Protein AF-X0VFJ7-F1 (afdb_monomer)

Radius of gyration: 20.46 Å; Cα contacts (8 Å, |Δi|>4): 493; chains: 1; bounding box: 51×46×58 Å

Organism: NCBI:txid412755

Secondary structure (DSSP, 8-state):
-B-TTT--B---HHHHHHHHHHHHHHHHHHTT---EEETBTTS-GGGGGG-SEEEEEE-SSGGG---PPPHHHHHHHHHHHTTS-EEEEE-S-SSSS-HHHHHHHHHHHHHTT-EEEE--TTSSSS-GGG-HHHHHHTHHHHHHHHHHHHHHHHH-EES---EEESSTTEEEEEETTTEEEEEE-SSS-EEEEEEEES---SEEEETTT--EEE-EEES--TTSS-EEEEEEEE-TT-EEEEE-S-TT---

Foldseek 3Di:
DADPPPRHDDDDVLVVVQVVLQVVLVVQVVVVHFAEDEPPPPPNLVSLVSHQEYEYEDECCPPNRRRDDDPVRLVVRLVSNFLGEYEYAYQADQVSCDLVNLLLQLQVCLLSLYHDHYAYNVNPDPGQVVDCVRCVRNVVVCVQRVVSSVVQSVLTWDPDQQKDKPDPQWDWTDRHPWKIKTWRQAQAKDKIKMKGADDFAQWKAFRRVRDIWGWAWDCQDPVGHTTTMTIDIAHHSGMTMITRDYPPPDD

Mean predicted aligned error: 4.86 Å

Sequence (251 aa):
TFSWEDQRPAIFRGLIAYEYIRALAKDVHAMDKLMMANATPIRLCWLAPWLDVMGTETDWHRSGKWQPMSDAELLYRRSLCGPKPYCFLMNTDFDSFSHDLVEKYMQRAVAYGMFPGFFSANAATGHYFKRPELYNRDRSLFLKYVPICRRLAQAGWRPITAAWSSQPRVYVERFGTRYLTVFNDSSAPVEVDITCAGPVPQAGRELLSGRAVTWGPVAKTPAGVAGATCHLRLAGEDLAVLDTAAAGEGH

Solvent-accessible surface area (backbone atoms only — not comparable to full-atom values): 13664 Å² total; per-residue (Å²): 94,61,40,91,89,77,65,42,84,44,82,58,65,69,60,56,50,44,57,50,46,49,53,49,33,54,57,38,47,75,68,77,44,83,42,71,42,74,59,37,50,74,86,55,47,88,45,41,86,56,40,55,31,33,18,33,76,43,54,44,39,56,94,84,37,87,50,65,83,50,67,70,60,50,51,51,50,38,64,65,44,46,46,41,52,34,37,40,24,40,30,35,62,63,92,81,48,47,67,68,56,50,47,43,48,39,36,59,27,39,44,67,38,25,44,70,41,67,38,14,48,74,75,77,56,80,41,44,92,79,35,67,76,55,50,60,71,42,40,69,52,52,70,60,49,49,61,51,26,50,53,37,39,73,45,22,49,42,95,74,46,62,50,45,56,76,39,96,57,37,49,64,40,23,19,47,94,39,36,34,26,41,29,27,76,39,84,56,68,45,80,39,42,45,37,33,60,46,95,57,38,55,43,26,32,29,68,85,82,65,45,78,38,60,37,45,81,34,82,61,38,100,87,69,40,46,18,25,32,34,80,46,77,39,49,40,45,28,65,47,38,38,39,49,48,51,88,80,82,76,132

pLDDT: mean 93.42, std 9.51, range [34.31, 98.81]

Nearest PDB structures (foldseek):
  2e87-assembly1_A  TM=5.503E-01  e=6.169E-02  Pyrococcus horikoshii OT3
  1o7d-assembly1_C  TM=4.371E-01  e=3.335E-01  Bos taurus
  2fv8-assembly1_A  TM=4.650E-01  e=3.779E-01  Homo sapiens
  1dpf-assembly1_A  TM=4.719E-01  e=6.633E-01  Homo sapiens
  3q3j-assembly1_B  TM=4.544E-01  e=1.694E+00  Homo sapiens

Structure (mmCIF, N/CA/C/O backbone):
data_AF-X0VFJ7-F1
#
_entry.id   AF-X0VFJ7-F1
#
loop_
_atom_site.group_PDB
_atom_site.id
_atom_site.type_symbol
_atom_site.label_atom_id
_atom_site.label_alt_id
_atom_site.label_comp_id
_atom_site.label_asym_id
_atom_site.label_entity_id
_atom_site.label_seq_id
_atom_site.pdbx_PDB_ins_code
_atom_site.Cartn_x
_atom_site.Cartn_y
_atom_site.Cartn_z
_atom_site.occupancy
_atom_site.B_iso_or_equiv
_atom_site.auth_seq_id
_atom_site.auth_comp_id
_atom_site.auth_asym_id
_atom_site.auth_atom_id
_atom_site.pdbx_PDB_model_num
ATOM 1 N N . THR A 1 1 ? -4.405 15.730 -32.086 1.00 74.00 1 THR A N 1
ATOM 2 C CA . THR A 1 1 ? -3.450 16.546 -31.303 1.00 74.00 1 THR A CA 1
ATOM 3 C C . THR A 1 1 ? -2.561 17.293 -32.275 1.00 74.00 1 THR A C 1
ATOM 5 O O . THR A 1 1 ? -2.440 16.829 -33.401 1.00 74.00 1 THR A O 1
ATOM 8 N N . PHE A 1 2 ? -1.974 18.422 -31.887 1.00 86.94 2 PHE A N 1
ATOM 9 C CA . PHE A 1 2 ? -1.035 19.176 -32.724 1.00 86.94 2 PHE A CA 1
ATOM 10 C C . PHE A 1 2 ? 0.357 19.172 -32.084 1.00 86.94 2 PHE A C 1
ATOM 12 O O . PHE A 1 2 ? 0.473 18.946 -30.875 1.00 86.94 2 PHE A O 1
ATOM 19 N N . SER A 1 3 ? 1.406 19.340 -32.885 1.00 87.00 3 SER A N 1
ATOM 20 C CA . SER A 1 3 ? 2.768 19.508 -32.372 1.00 87.00 3 SER A CA 1
ATOM 21 C C . SER A 1 3 ? 2.913 20.885 -31.705 1.00 87.00 3 SER A C 1
ATOM 23 O O . SER A 1 3 ? 2.298 21.854 -32.143 1.00 87.00 3 SER A O 1
ATOM 25 N N . TRP A 1 4 ? 3.721 20.982 -30.645 1.00 83.12 4 TRP A N 1
ATOM 26 C CA . TRP A 1 4 ? 3.988 22.270 -29.990 1.00 83.12 4 TRP A CA 1
ATOM 27 C C . TRP A 1 4 ? 4.859 23.199 -30.844 1.00 83.12 4 TRP A C 1
ATOM 29 O O . TRP A 1 4 ? 4.710 24.413 -30.757 1.00 83.12 4 TRP A O 1
ATOM 39 N N . GLU A 1 5 ? 5.746 22.630 -31.659 1.00 88.38 5 GLU A N 1
ATOM 40 C CA . GLU A 1 5 ? 6.781 23.362 -32.394 1.00 88.38 5 GLU A CA 1
ATOM 41 C C . GLU A 1 5 ? 6.248 23.980 -33.691 1.00 88.38 5 GLU A C 1
ATOM 43 O O . GLU A 1 5 ? 6.481 25.154 -33.956 1.00 88.38 5 GLU A O 1
ATOM 48 N N . ASP A 1 6 ? 5.486 23.212 -34.473 1.00 92.88 6 ASP A N 1
ATOM 49 C CA . ASP A 1 6 ? 5.012 23.629 -35.800 1.00 92.88 6 ASP A CA 1
ATOM 50 C C . ASP A 1 6 ? 3.482 23.657 -35.944 1.00 92.88 6 ASP A C 1
ATOM 52 O O . ASP A 1 6 ? 2.973 23.964 -37.022 1.00 92.88 6 ASP A O 1
ATOM 56 N N . GLN A 1 7 ? 2.744 23.352 -34.866 1.00 90.69 7 GLN A N 1
ATOM 57 C CA . GLN A 1 7 ? 1.276 23.368 -34.815 1.00 90.69 7 GLN A CA 1
ATOM 58 C C . GLN A 1 7 ? 0.615 22.512 -35.908 1.00 90.69 7 GLN A C 1
ATOM 60 O O . GLN A 1 7 ? -0.522 22.768 -36.309 1.00 90.69 7 GLN A O 1
ATOM 65 N N . ARG A 1 8 ? 1.299 21.466 -36.394 1.00 93.19 8 ARG A N 1
ATOM 66 C CA . ARG A 1 8 ? 0.741 20.514 -37.366 1.00 93.19 8 ARG A CA 1
ATOM 67 C C . ARG A 1 8 ? 0.034 19.345 -36.684 1.00 93.19 8 ARG A C 1
ATOM 69 O O . ARG A 1 8 ? 0.425 18.967 -35.575 1.00 93.19 8 ARG A O 1
ATOM 76 N N . PRO A 1 9 ? -0.994 18.744 -37.319 1.00 91.25 9 PRO A N 1
ATOM 77 C CA . PRO A 1 9 ? -1.633 17.544 -36.797 1.00 91.25 9 PRO A CA 1
ATOM 78 C C . PRO A 1 9 ? -0.612 16.429 -36.550 1.00 91.25 9 PRO A C 1
ATOM 80 O O . PRO A 1 9 ? 0.194 16.103 -37.416 1.00 91.25 9 PRO A O 1
ATOM 83 N N . ALA A 1 10 ? -0.675 15.822 -35.370 1.00 89.25 10 ALA A N 1
ATOM 84 C CA . ALA A 1 10 ? 0.171 14.710 -34.960 1.00 89.25 10 ALA A CA 1
ATOM 85 C C . ALA A 1 10 ? -0.661 13.630 -34.253 1.00 89.25 10 ALA A C 1
ATOM 87 O O . ALA A 1 10 ? -1.782 13.874 -33.790 1.00 89.25 10 ALA A O 1
ATOM 88 N N . ILE A 1 11 ? -0.091 12.430 -34.133 1.00 85.12 11 ILE A N 1
ATOM 89 C CA . ILE A 1 11 ? -0.651 11.351 -33.313 1.00 85.12 11 ILE A CA 1
ATOM 90 C C . ILE A 1 11 ? -0.056 11.449 -31.911 1.00 85.12 11 ILE A C 1
ATOM 92 O O . ILE A 1 11 ? 1.159 11.546 -31.729 1.00 85.12 11 ILE A O 1
ATOM 96 N N . PHE A 1 12 ? -0.917 11.406 -30.897 1.00 85.38 12 PHE A N 1
ATOM 97 C CA . PHE A 1 12 ? -0.460 11.365 -29.517 1.00 85.38 12 PHE A CA 1
ATOM 98 C C . PHE A 1 12 ? 0.201 10.012 -29.242 1.00 85.38 12 PHE A C 1
ATOM 100 O O . PHE A 1 12 ? -0.453 8.973 -29.330 1.00 85.38 12 PHE A O 1
ATOM 107 N N . ARG A 1 13 ? 1.488 10.016 -28.872 1.00 85.31 13 ARG A N 1
ATOM 108 C CA . ARG A 1 13 ? 2.272 8.787 -28.636 1.00 85.31 13 ARG A CA 1
ATOM 109 C C . ARG A 1 13 ? 1.625 7.838 -27.618 1.00 85.31 13 ARG A C 1
ATOM 111 O O . ARG A 1 13 ? 1.796 6.631 -27.733 1.00 85.31 13 ARG A O 1
ATOM 118 N N . GLY A 1 14 ? 0.843 8.359 -26.669 1.00 84.81 14 GLY A N 1
ATOM 119 C CA . GLY A 1 14 ? 0.107 7.535 -25.706 1.00 84.81 14 GLY A CA 1
ATOM 120 C C . GLY A 1 14 ? -0.954 6.620 -26.334 1.00 84.81 14 GLY A C 1
ATOM 121 O O . GLY A 1 14 ? -1.191 5.539 -25.801 1.00 84.81 14 GLY A O 1
ATOM 122 N N . LEU A 1 15 ? -1.550 7.005 -27.471 1.00 86.62 15 LEU A N 1
ATOM 123 C CA . LEU A 1 15 ? -2.491 6.150 -28.212 1.00 86.62 15 LEU A CA 1
ATOM 124 C C . LEU A 1 15 ? -1.764 5.015 -28.938 1.00 86.62 15 LEU A C 1
ATOM 126 O O . LEU A 1 15 ? -2.246 3.889 -28.963 1.00 86.62 15 LEU A O 1
ATOM 130 N N . ILE A 1 16 ? -0.568 5.292 -29.463 1.00 90.44 16 ILE A N 1
ATOM 131 C CA . ILE A 1 16 ? 0.287 4.268 -30.079 1.00 90.44 16 ILE A CA 1
ATOM 132 C C . ILE A 1 16 ? 0.706 3.240 -29.021 1.00 90.44 16 ILE A C 1
ATOM 134 O O . ILE A 1 16 ? 0.600 2.037 -29.247 1.00 90.44 16 ILE A O 1
ATOM 138 N N . ALA A 1 17 ? 1.119 3.711 -27.838 1.00 91.81 17 ALA A N 1
ATOM 139 C CA . ALA A 1 17 ? 1.469 2.838 -26.722 1.00 91.81 17 ALA A CA 1
ATOM 140 C C . ALA A 1 17 ? 0.293 1.945 -26.292 1.00 91.81 17 ALA A C 1
ATOM 142 O O . ALA A 1 17 ? 0.506 0.775 -26.000 1.00 91.81 17 ALA A O 1
ATOM 143 N N . TYR A 1 18 ? -0.940 2.459 -26.290 1.00 93.12 18 TYR A N 1
ATOM 144 C CA . TYR A 1 18 ? -2.124 1.667 -25.951 1.00 93.12 18 TYR A CA 1
ATOM 145 C C . TYR A 1 18 ? -2.338 0.486 -26.901 1.00 93.12 18 TYR A C 1
ATOM 147 O O . TYR A 1 18 ? -2.478 -0.645 -26.440 1.00 93.12 18 TYR A O 1
ATOM 155 N N . GLU A 1 19 ? -2.320 0.728 -28.214 1.00 94.44 19 GLU A N 1
ATOM 156 C CA . GLU A 1 19 ? -2.498 -0.332 -29.215 1.00 94.44 19 GLU A CA 1
ATOM 157 C C . GLU A 1 19 ? -1.374 -1.373 -29.136 1.00 94.44 19 GLU A C 1
ATOM 159 O O . GLU A 1 19 ? -1.633 -2.576 -29.187 1.00 94.44 19 GLU A O 1
ATOM 164 N N . TYR A 1 20 ? -0.136 -0.918 -28.919 1.00 94.44 20 TYR A N 1
ATOM 165 C CA . TYR A 1 20 ? 1.017 -1.801 -28.761 1.00 94.44 20 TYR A CA 1
ATOM 166 C C . TYR A 1 20 ? 0.914 -2.675 -27.505 1.00 94.44 20 TYR A C 1
ATOM 168 O O . TYR A 1 20 ? 1.093 -3.887 -27.577 1.00 94.44 20 TYR A O 1
ATOM 176 N N . ILE A 1 21 ? 0.561 -2.084 -26.360 1.00 95.69 21 ILE A N 1
ATOM 177 C CA . ILE A 1 21 ? 0.387 -2.814 -25.099 1.00 95.69 21 ILE A CA 1
ATOM 178 C C . ILE A 1 21 ? -0.785 -3.793 -25.190 1.00 95.69 21 ILE A C 1
ATOM 180 O O . ILE A 1 21 ? -0.662 -4.911 -24.702 1.00 95.69 21 ILE A O 1
ATOM 184 N N . ARG A 1 22 ? -1.888 -3.430 -25.858 1.00 96.25 22 ARG A N 1
ATOM 185 C CA . ARG A 1 22 ? -3.015 -4.349 -26.078 1.00 96.25 22 ARG A CA 1
ATOM 186 C C . ARG A 1 22 ? -2.603 -5.571 -26.905 1.00 96.25 22 ARG A C 1
ATOM 188 O O . ARG A 1 22 ? -2.992 -6.687 -26.569 1.00 96.25 22 ARG A O 1
ATOM 195 N N . ALA A 1 23 ? -1.838 -5.371 -27.979 1.00 97.56 23 ALA A N 1
ATOM 196 C CA . ALA A 1 23 ? -1.335 -6.469 -28.804 1.00 97.56 23 ALA A CA 1
ATOM 197 C C . ALA A 1 23 ? -0.347 -7.354 -28.025 1.00 97.56 23 ALA A C 1
ATOM 199 O O . ALA A 1 23 ? -0.515 -8.570 -27.994 1.00 97.56 23 ALA A O 1
ATOM 200 N N . LEU A 1 24 ? 0.609 -6.745 -27.315 1.00 97.25 24 LEU A N 1
ATOM 201 C CA . LEU A 1 24 ? 1.556 -7.477 -26.473 1.00 97.25 24 LEU A CA 1
ATOM 202 C C . LEU A 1 24 ? 0.863 -8.275 -25.369 1.00 97.25 24 LEU A C 1
ATOM 204 O O . LEU A 1 24 ? 1.251 -9.411 -25.127 1.00 97.25 24 LEU A O 1
ATOM 208 N N . ALA A 1 25 ? -0.162 -7.7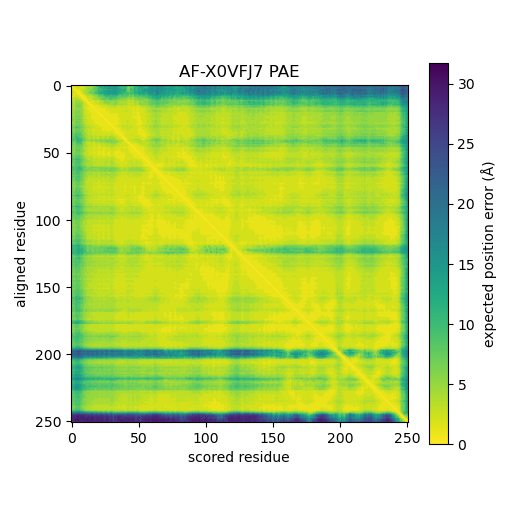15 -24.722 1.00 97.62 25 ALA A N 1
ATOM 209 C CA . ALA A 1 25 ? -0.931 -8.427 -23.708 1.00 97.62 25 ALA A CA 1
ATOM 210 C C . ALA A 1 25 ? -1.543 -9.706 -24.288 1.00 97.62 25 ALA A C 1
ATOM 212 O O . ALA A 1 25 ? -1.380 -10.774 -23.708 1.00 97.62 25 ALA A O 1
ATOM 213 N N . LYS A 1 26 ? -2.149 -9.626 -25.484 1.00 97.88 26 LYS A N 1
ATOM 214 C CA . LYS A 1 26 ? -2.693 -10.798 -26.184 1.00 97.88 26 LYS A CA 1
ATOM 215 C C . LYS A 1 26 ? -1.625 -11.870 -26.417 1.00 97.88 26 LYS A C 1
ATOM 217 O O . LYS A 1 26 ? -1.881 -13.039 -26.140 1.00 97.88 26 LYS A O 1
ATOM 222 N N . ASP A 1 27 ? -0.450 -11.484 -26.905 1.00 98.19 27 ASP A N 1
ATOM 223 C CA . ASP A 1 27 ? 0.631 -12.431 -27.194 1.00 98.19 27 ASP A CA 1
ATOM 224 C C . ASP A 1 27 ? 1.207 -13.043 -25.906 1.00 98.19 27 ASP A C 1
ATOM 226 O O . ASP A 1 27 ? 1.450 -14.246 -25.837 1.00 98.19 27 ASP A O 1
ATOM 230 N N . VAL A 1 28 ? 1.382 -12.236 -24.854 1.00 98.19 28 VAL A N 1
ATOM 231 C CA . VAL A 1 28 ? 1.877 -12.679 -23.541 1.00 98.19 28 VAL A CA 1
ATOM 232 C C . VAL A 1 28 ? 0.894 -13.629 -22.862 1.00 98.19 28 VAL A C 1
ATOM 234 O O . VAL A 1 28 ? 1.310 -14.679 -22.370 1.00 98.19 28 VAL A O 1
ATOM 237 N N . HIS A 1 29 ? -0.403 -13.326 -22.898 1.00 98.19 29 HIS A N 1
ATOM 238 C CA . HIS A 1 29 ? -1.443 -14.216 -22.380 1.00 98.19 29 HIS A CA 1
ATOM 239 C C . HIS A 1 29 ? -1.562 -15.503 -23.203 1.00 98.19 29 HIS A C 1
ATOM 241 O O . HIS A 1 29 ? -1.768 -16.565 -22.626 1.00 98.19 29 HIS A O 1
ATOM 247 N N . ALA A 1 30 ? -1.356 -15.457 -24.526 1.00 98.44 30 ALA A N 1
ATOM 248 C CA . ALA A 1 30 ? -1.294 -16.661 -25.363 1.00 98.44 30 ALA A CA 1
ATOM 249 C C . ALA A 1 30 ? -0.101 -17.577 -25.020 1.00 98.44 30 ALA A C 1
ATOM 251 O O . ALA A 1 30 ? -0.132 -18.767 -25.329 1.00 98.44 30 ALA A O 1
ATOM 252 N N . MET A 1 31 ? 0.930 -17.041 -24.357 1.00 98.06 31 MET A N 1
ATOM 253 C CA . MET A 1 31 ? 2.046 -17.803 -23.786 1.00 98.06 31 MET A CA 1
ATOM 254 C C . MET A 1 31 ? 1.786 -18.292 -22.348 1.00 98.06 31 MET A C 1
ATOM 256 O O . MET A 1 31 ? 2.721 -18.802 -21.730 1.00 98.06 31 MET A O 1
ATOM 260 N N . ASP A 1 32 ? 0.575 -18.111 -21.808 1.00 97.94 32 ASP A N 1
ATOM 261 C CA . ASP A 1 32 ? 0.211 -18.397 -20.408 1.00 97.94 32 ASP A CA 1
ATOM 262 C C . ASP A 1 32 ? 1.100 -17.648 -19.392 1.00 97.94 32 ASP A C 1
ATOM 264 O O . ASP A 1 32 ? 1.539 -18.172 -18.367 1.00 97.94 32 ASP A O 1
ATOM 268 N N . LYS A 1 33 ? 1.439 -16.393 -19.714 1.00 97.88 33 LYS A N 1
ATOM 269 C CA . LYS A 1 33 ? 2.274 -15.517 -18.881 1.00 97.88 33 LYS A CA 1
ATOM 270 C C . LYS A 1 33 ? 1.517 -14.264 -18.470 1.00 97.88 33 LYS A C 1
ATOM 272 O O . LYS A 1 33 ? 0.577 -13.849 -19.132 1.00 97.88 33 LYS A O 1
ATOM 277 N N . LEU A 1 34 ? 1.980 -13.637 -17.391 1.00 97.12 34 LEU A N 1
ATOM 278 C CA . LEU A 1 34 ? 1.474 -12.350 -16.916 1.00 97.12 34 LEU A CA 1
ATOM 279 C C . LEU A 1 34 ? 2.295 -11.194 -17.491 1.00 97.12 34 LEU A C 1
ATOM 281 O O . LEU A 1 34 ? 3.523 -11.277 -17.592 1.00 97.12 34 LEU A O 1
ATOM 285 N N . MET A 1 35 ? 1.623 -10.093 -17.811 1.00 96.56 35 MET A N 1
ATOM 286 C CA . MET A 1 35 ? 2.243 -8.872 -18.307 1.00 96.56 35 MET A CA 1
ATOM 287 C C . MET A 1 35 ? 2.439 -7.855 -17.178 1.00 96.56 35 MET A C 1
ATOM 289 O O . MET A 1 35 ? 1.491 -7.468 -16.489 1.00 96.56 35 MET A O 1
ATOM 293 N N . MET A 1 36 ? 3.678 -7.381 -17.026 1.00 95.50 36 MET A N 1
ATOM 294 C CA . MET A 1 36 ? 4.045 -6.331 -16.077 1.00 95.50 36 MET A CA 1
ATOM 295 C C . MET A 1 36 ? 4.515 -5.070 -16.805 1.00 95.50 36 MET A C 1
ATOM 297 O O . MET A 1 36 ? 5.263 -5.165 -17.777 1.00 95.50 36 MET A O 1
ATOM 301 N N . ALA A 1 37 ? 4.158 -3.890 -16.289 1.00 94.75 37 ALA A N 1
ATOM 302 C CA . ALA A 1 37 ? 4.782 -2.633 -16.704 1.00 94.75 37 ALA A CA 1
ATOM 303 C C . ALA A 1 37 ? 5.292 -1.809 -15.515 1.00 94.75 37 ALA A C 1
ATOM 305 O O . ALA A 1 37 ? 4.575 -1.574 -14.540 1.00 94.75 37 ALA A O 1
ATOM 306 N N . ASN A 1 38 ? 6.526 -1.321 -15.645 1.00 93.69 38 ASN A N 1
ATOM 307 C CA . ASN A 1 38 ? 7.114 -0.321 -14.758 1.00 93.69 38 ASN A CA 1
ATOM 308 C C . ASN A 1 38 ? 6.607 1.091 -15.126 1.00 93.69 38 ASN A C 1
ATOM 310 O O . ASN A 1 38 ? 6.219 1.344 -16.268 1.00 93.69 38 ASN A O 1
ATOM 314 N N . ALA A 1 39 ? 6.609 2.011 -14.160 1.00 92.19 39 ALA A N 1
ATOM 315 C CA . ALA A 1 39 ? 6.129 3.395 -14.269 1.00 92.19 39 ALA A CA 1
ATOM 316 C C . ALA A 1 39 ? 4.646 3.565 -14.688 1.00 92.19 39 ALA A C 1
ATOM 318 O O . ALA A 1 39 ? 4.208 4.661 -15.054 1.00 92.19 39 ALA A O 1
ATOM 319 N N . THR A 1 40 ? 3.840 2.507 -14.595 1.00 93.19 40 THR A N 1
ATOM 320 C CA . THR A 1 40 ? 2.394 2.523 -14.876 1.00 93.19 40 THR A CA 1
ATOM 321 C C . THR A 1 40 ? 1.654 2.300 -13.556 1.00 93.19 40 THR A C 1
ATOM 323 O O . THR A 1 40 ? 2.061 1.404 -12.823 1.00 93.19 40 THR A O 1
ATOM 326 N N . PRO A 1 41 ? 0.623 3.094 -13.195 1.00 92.25 41 PRO A N 1
ATOM 327 C CA . PRO A 1 41 ? -0.217 3.926 -14.060 1.00 92.25 41 PRO A CA 1
ATOM 328 C C . PRO A 1 41 ? 0.052 5.446 -13.998 1.00 92.25 41 PRO A C 1
ATOM 330 O O . PRO A 1 41 ? -0.884 6.238 -14.088 1.00 92.25 41 PRO A O 1
ATOM 333 N N . ILE A 1 42 ? 1.313 5.880 -13.857 1.00 87.56 42 ILE A N 1
ATOM 334 C CA . ILE A 1 42 ? 1.668 7.290 -13.589 1.00 87.56 42 ILE A CA 1
ATOM 335 C C . ILE A 1 42 ? 1.104 8.250 -14.653 1.00 87.56 42 ILE A C 1
ATOM 337 O O . ILE A 1 42 ? 0.226 9.049 -14.348 1.00 87.56 42 ILE A O 1
ATOM 341 N N . ARG A 1 43 ? 1.609 8.189 -15.896 1.00 86.81 43 ARG A N 1
ATOM 342 C CA . ARG A 1 43 ? 1.223 9.124 -16.981 1.00 86.81 43 ARG A CA 1
ATOM 343 C C . ARG A 1 43 ? 0.243 8.539 -17.994 1.00 86.81 43 ARG A C 1
ATOM 345 O O . ARG A 1 43 ? -0.441 9.288 -18.679 1.00 86.81 43 ARG A O 1
ATOM 352 N N . LEU A 1 44 ? 0.217 7.216 -18.120 1.00 90.38 44 LEU A N 1
ATOM 353 C CA . LEU A 1 44 ? -0.592 6.487 -19.095 1.00 90.38 44 LEU A CA 1
ATOM 354 C C . LEU A 1 44 ? -1.510 5.516 -18.344 1.00 90.38 44 LEU A C 1
ATOM 356 O O . LEU A 1 44 ? -1.395 4.299 -18.468 1.00 90.38 44 LEU A O 1
ATOM 360 N N . CYS A 1 45 ? -2.390 6.055 -17.498 1.00 91.50 45 CYS A N 1
ATOM 361 C CA . CYS A 1 45 ? -3.257 5.249 -16.633 1.00 91.50 45 CYS A CA 1
ATOM 362 C C . CYS A 1 45 ? -4.184 4.305 -17.405 1.00 91.50 45 CYS A C 1
ATOM 364 O O . CYS A 1 45 ? -4.477 3.208 -16.937 1.00 91.50 45 CYS A O 1
ATOM 366 N N . TRP A 1 46 ? -4.571 4.680 -18.624 1.00 90.38 46 TRP A N 1
ATOM 367 C CA . TRP A 1 46 ? -5.397 3.872 -19.523 1.00 90.38 46 TRP A CA 1
ATOM 368 C C . TRP A 1 46 ? -4.705 2.604 -20.052 1.00 90.38 46 TRP A C 1
ATOM 370 O O . TRP A 1 46 ? -5.334 1.836 -20.775 1.00 90.38 46 TRP A O 1
ATOM 380 N N . LEU A 1 47 ? -3.440 2.351 -19.696 1.00 94.75 47 LEU A N 1
ATOM 381 C CA . LEU A 1 47 ? -2.781 1.064 -19.941 1.00 94.75 47 LEU A CA 1
ATOM 382 C C . LEU A 1 47 ? -3.131 0.007 -18.881 1.00 94.75 47 LEU A C 1
ATOM 384 O O . LEU A 1 47 ? -3.044 -1.182 -19.170 1.00 94.75 47 LEU A O 1
ATOM 388 N N . ALA A 1 48 ? -3.562 0.417 -17.681 1.00 95.56 48 ALA A N 1
ATOM 389 C CA . ALA A 1 48 ? -3.853 -0.482 -16.558 1.00 95.56 48 ALA A CA 1
ATOM 390 C C . ALA A 1 48 ? -4.833 -1.637 -16.874 1.00 95.56 48 ALA A C 1
ATOM 392 O O . ALA A 1 48 ? -4.636 -2.737 -16.345 1.00 95.56 48 ALA A O 1
ATOM 393 N N . PRO A 1 49 ? -5.860 -1.473 -17.738 1.00 94.75 49 PRO A N 1
ATOM 394 C CA . PRO A 1 49 ? -6.733 -2.583 -18.117 1.00 94.75 49 PRO A CA 1
ATOM 395 C C . PRO A 1 49 ? -5.992 -3.762 -18.761 1.00 94.75 49 PRO A C 1
ATOM 397 O O . PRO A 1 49 ? -6.369 -4.902 -18.507 1.00 94.75 49 PRO A O 1
ATOM 400 N N . TRP A 1 50 ? -4.915 -3.498 -19.508 1.00 96.12 50 TRP A N 1
ATOM 401 C CA . TRP A 1 50 ? -4.162 -4.494 -20.284 1.00 96.12 50 TRP A CA 1
ATOM 402 C C . TRP A 1 50 ? -2.991 -5.142 -19.541 1.00 96.12 50 TRP A C 1
ATOM 404 O O . TRP A 1 50 ? -2.322 -6.007 -20.093 1.00 96.12 50 TRP A O 1
ATOM 414 N N . LEU A 1 51 ? -2.711 -4.703 -18.316 1.00 97.19 51 LEU A N 1
ATOM 415 C CA . LEU A 1 51 ? -1.584 -5.180 -17.518 1.00 97.19 51 LEU A CA 1
ATOM 416 C C . LEU A 1 51 ? -2.085 -6.037 -16.365 1.00 97.19 51 LEU A C 1
ATOM 418 O O . LEU A 1 51 ? -3.114 -5.713 -15.775 1.00 97.19 51 LEU A O 1
ATOM 422 N N . ASP A 1 52 ? -1.343 -7.071 -15.991 1.00 97.44 52 ASP A N 1
ATOM 423 C CA . ASP A 1 52 ? -1.677 -7.926 -14.846 1.00 97.44 52 ASP A CA 1
ATOM 424 C C . ASP A 1 52 ? -0.981 -7.452 -13.571 1.00 97.44 52 ASP A C 1
ATOM 426 O O . ASP A 1 52 ? -1.532 -7.556 -12.476 1.00 97.44 52 ASP A O 1
ATOM 430 N N . VAL A 1 53 ? 0.222 -6.891 -13.724 1.00 97.00 53 VAL A N 1
ATOM 431 C CA . VAL A 1 53 ? 1.030 -6.337 -12.637 1.00 97.00 53 VAL A CA 1
ATOM 432 C C . VAL A 1 53 ? 1.527 -4.951 -13.029 1.00 97.00 53 VAL A C 1
ATOM 434 O O . VAL A 1 53 ? 2.028 -4.720 -14.129 1.00 97.00 53 VAL A O 1
ATOM 437 N N . MET A 1 54 ? 1.405 -4.005 -12.112 1.00 97.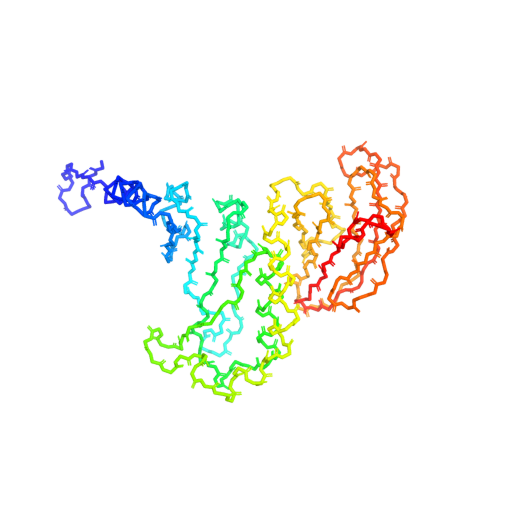25 54 MET A N 1
ATOM 438 C CA . MET A 1 54 ? 1.909 -2.644 -12.286 1.00 97.25 54 MET A CA 1
ATOM 439 C C . MET A 1 54 ? 2.966 -2.350 -11.233 1.00 97.25 54 MET A C 1
ATOM 441 O O . MET A 1 54 ? 3.136 -3.096 -10.269 1.00 97.25 54 MET A O 1
ATOM 445 N N . GLY A 1 55 ? 3.710 -1.270 -11.413 1.00 96.50 55 GLY A N 1
ATOM 446 C CA . GLY A 1 55 ? 4.735 -0.914 -10.454 1.00 96.50 55 GLY A CA 1
ATOM 447 C C . GLY A 1 55 ? 5.510 0.321 -10.843 1.00 96.50 55 GLY A C 1
ATOM 448 O O . GLY A 1 55 ? 5.356 0.862 -11.939 1.00 96.50 55 GLY A O 1
ATOM 449 N N . THR A 1 56 ? 6.351 0.769 -9.923 1.00 95.88 56 THR A N 1
ATOM 450 C CA . THR A 1 56 ? 7.287 1.855 -10.190 1.00 95.88 56 THR A CA 1
ATOM 451 C C . THR A 1 56 ? 8.539 1.714 -9.354 1.00 95.88 56 THR A C 1
ATOM 453 O O . THR A 1 56 ? 8.492 1.346 -8.178 1.00 95.88 56 THR A O 1
ATOM 456 N N . GLU A 1 57 ? 9.644 2.126 -9.948 1.00 95.38 57 GLU A N 1
ATOM 457 C CA . GLU A 1 57 ? 10.803 2.585 -9.204 1.00 95.38 57 GLU A CA 1
ATOM 458 C C . GLU A 1 57 ? 10.477 3.871 -8.446 1.00 95.38 57 GLU A C 1
ATOM 460 O O . GLU A 1 57 ? 9.764 4.744 -8.956 1.00 95.38 57 GLU A O 1
ATOM 465 N N . THR A 1 58 ? 10.950 3.964 -7.206 1.00 95.12 58 THR A N 1
ATOM 466 C CA . THR A 1 58 ? 10.707 5.106 -6.326 1.00 95.12 58 THR A CA 1
ATOM 467 C C . THR A 1 58 ? 11.895 5.361 -5.411 1.00 95.12 58 THR A C 1
ATOM 469 O O . THR A 1 58 ? 12.655 4.453 -5.098 1.00 95.12 58 THR A O 1
ATOM 472 N N . ASP A 1 59 ? 12.027 6.596 -4.948 1.00 96.62 59 ASP A N 1
ATOM 473 C CA . ASP A 1 59 ? 13.024 7.006 -3.965 1.00 96.62 59 ASP A CA 1
ATOM 474 C C . ASP A 1 59 ? 12.326 7.873 -2.912 1.00 96.62 59 ASP A C 1
ATOM 476 O O . ASP A 1 59 ? 12.056 9.052 -3.144 1.00 96.62 59 ASP A O 1
ATOM 480 N N . TRP A 1 60 ? 11.958 7.251 -1.788 1.00 97.19 60 TRP A N 1
ATOM 481 C CA . TRP A 1 60 ? 11.288 7.915 -0.660 1.00 97.19 60 TRP A CA 1
ATOM 482 C C . TRP A 1 60 ? 12.273 8.452 0.381 1.00 97.19 60 TRP A C 1
ATOM 484 O O . TRP A 1 60 ? 11.848 8.971 1.409 1.00 97.19 60 TRP A O 1
ATOM 494 N N . HIS A 1 61 ? 13.581 8.328 0.151 1.00 97.06 61 HIS A N 1
ATOM 495 C CA . HIS A 1 61 ? 14.611 8.846 1.050 1.00 97.06 61 HIS A CA 1
ATOM 496 C C . HIS A 1 61 ? 15.639 9.686 0.285 1.00 97.06 61 HIS A C 1
ATOM 498 O O . HIS A 1 61 ? 16.849 9.673 0.530 1.00 97.06 61 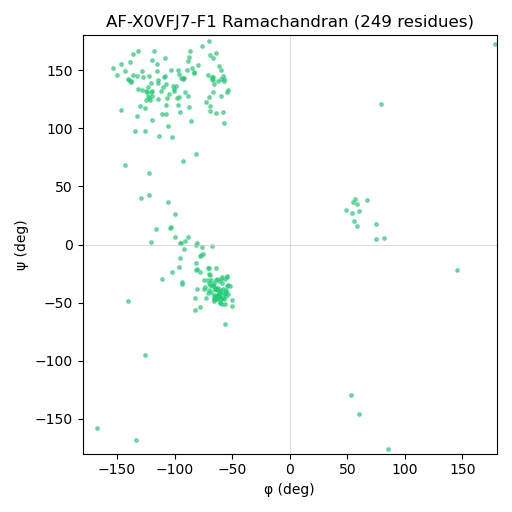HIS A O 1
ATOM 504 N N . ARG A 1 62 ? 15.117 10.477 -0.655 1.00 93.81 62 ARG A N 1
ATOM 505 C CA . ARG A 1 62 ? 15.915 11.308 -1.543 1.00 93.81 62 ARG A CA 1
ATOM 506 C C . ARG A 1 62 ? 16.750 12.303 -0.753 1.00 93.81 62 ARG A C 1
ATOM 508 O O . ARG A 1 62 ? 16.227 13.074 0.056 1.00 93.81 62 ARG A O 1
ATOM 515 N N . SER A 1 63 ? 18.050 12.315 -1.037 1.00 92.06 63 SER A N 1
ATOM 516 C CA . SER A 1 63 ? 19.013 13.225 -0.405 1.00 92.06 63 SER A CA 1
ATOM 517 C C . SER A 1 63 ? 19.003 13.143 1.131 1.00 92.06 63 SER A C 1
ATOM 519 O O . SER A 1 63 ? 19.139 14.166 1.803 1.00 92.06 63 SER A O 1
ATOM 521 N N . GLY A 1 64 ? 18.806 11.941 1.685 1.00 93.56 64 GLY A N 1
ATOM 522 C CA . GLY A 1 64 ? 18.840 11.708 3.132 1.00 93.56 64 GLY A CA 1
ATOM 523 C C . GLY A 1 64 ? 17.602 12.204 3.884 1.00 93.56 64 GLY A C 1
ATOM 524 O O . GLY A 1 64 ? 17.667 12.437 5.089 1.00 93.56 64 GLY A O 1
ATOM 525 N N . LYS A 1 65 ? 16.491 12.453 3.180 1.00 96.38 65 LYS A N 1
ATOM 526 C CA . LYS A 1 65 ? 15.255 12.981 3.767 1.00 96.38 65 LYS A CA 1
ATOM 527 C C . LYS A 1 65 ? 14.086 12.066 3.454 1.00 96.38 65 LYS A C 1
ATOM 529 O O . LYS A 1 65 ? 13.784 11.835 2.286 1.00 96.38 65 LYS A O 1
ATOM 534 N N . TRP A 1 66 ? 13.393 11.617 4.498 1.00 96.94 66 TRP A N 1
ATOM 535 C CA . TRP A 1 66 ? 12.167 10.832 4.379 1.00 96.94 66 TRP A CA 1
ATOM 536 C C . TRP A 1 66 ? 11.056 11.652 3.713 1.00 96.94 66 TRP A C 1
ATOM 538 O O . TRP A 1 66 ? 10.592 12.654 4.254 1.00 96.94 66 TRP A O 1
ATOM 548 N N . GLN A 1 67 ? 10.679 11.237 2.508 1.00 96.25 67 GLN A N 1
ATOM 549 C CA . GLN A 1 67 ? 9.714 11.876 1.618 1.00 96.25 67 GLN A CA 1
ATOM 550 C C . GLN A 1 67 ? 8.902 10.786 0.897 1.00 96.25 67 GLN A C 1
ATOM 552 O O . GLN A 1 67 ? 9.084 10.563 -0.305 1.00 96.25 67 GLN A O 1
ATOM 557 N N . PRO A 1 68 ? 8.053 10.042 1.623 1.00 96.94 68 PRO A N 1
ATOM 558 C CA . PRO A 1 68 ? 7.214 9.026 1.013 1.00 96.94 68 PRO A CA 1
ATOM 559 C C . PRO A 1 68 ? 6.161 9.646 0.092 1.00 96.94 68 PRO A C 1
ATOM 561 O O . PRO A 1 68 ? 5.813 10.819 0.223 1.00 96.94 68 PRO A O 1
ATOM 564 N N . MET A 1 69 ? 5.610 8.833 -0.814 1.00 96.94 69 MET A N 1
ATOM 565 C CA . MET A 1 69 ? 4.412 9.228 -1.561 1.00 96.94 69 MET A CA 1
ATOM 566 C C . MET A 1 69 ? 3.263 9.562 -0.602 1.00 96.94 69 MET A C 1
ATOM 568 O O . MET A 1 69 ? 3.072 8.902 0.429 1.00 96.94 69 MET A O 1
ATOM 572 N N . SER A 1 70 ? 2.493 10.579 -0.980 1.00 97.06 70 SER A N 1
ATOM 573 C CA . SER A 1 70 ? 1.288 11.001 -0.265 1.00 97.06 70 SER A CA 1
ATOM 574 C C . SER A 1 70 ? 0.152 9.975 -0.375 1.00 97.06 70 SER A C 1
ATOM 576 O O . SER A 1 70 ? 0.153 9.125 -1.269 1.00 97.06 70 SER A O 1
ATOM 578 N N . ASP A 1 71 ? -0.851 10.086 0.500 1.00 97.50 71 ASP A N 1
ATOM 579 C CA . ASP A 1 71 ? -2.107 9.324 0.406 1.00 97.50 71 ASP A CA 1
ATOM 580 C C . ASP A 1 71 ? -2.731 9.417 -0.991 1.00 97.50 71 ASP A C 1
ATOM 582 O O . ASP A 1 71 ? -2.914 8.403 -1.658 1.00 97.50 71 ASP A O 1
ATOM 586 N N . ALA A 1 72 ? -2.927 10.634 -1.505 1.00 97.00 72 ALA A N 1
ATOM 587 C CA . ALA A 1 72 ? -3.516 10.854 -2.825 1.00 97.00 72 ALA A CA 1
ATOM 588 C C . ALA A 1 72 ? -2.757 10.123 -3.950 1.00 97.00 72 ALA A C 1
ATOM 590 O O . ALA A 1 72 ? -3.364 9.563 -4.863 1.00 97.00 72 ALA A O 1
ATOM 591 N N . GLU A 1 73 ? -1.424 10.088 -3.885 1.00 96.94 73 GLU A N 1
ATOM 592 C CA . GLU A 1 73 ? -0.586 9.378 -4.853 1.00 96.94 73 GLU A CA 1
ATOM 593 C C . GLU A 1 73 ? -0.701 7.852 -4.753 1.00 96.94 73 GLU A C 1
ATOM 595 O O . GLU A 1 73 ? -0.677 7.163 -5.784 1.00 96.94 73 GLU A O 1
ATOM 600 N N . LEU A 1 74 ? -0.784 7.317 -3.534 1.00 97.69 74 LEU A N 1
ATOM 601 C CA . LEU A 1 74 ? -0.933 5.885 -3.279 1.00 97.69 74 LEU A CA 1
ATOM 602 C C . LEU A 1 74 ? -2.349 5.421 -3.635 1.00 97.69 74 LEU A C 1
ATOM 604 O O . LEU A 1 74 ? -2.505 4.457 -4.388 1.00 97.69 74 LEU A O 1
ATOM 608 N N . LEU A 1 75 ? -3.374 6.156 -3.211 1.00 96.62 75 LEU A N 1
ATOM 609 C CA . LEU A 1 75 ? -4.772 5.874 -3.514 1.00 96.62 75 LEU A CA 1
ATOM 610 C C . LEU A 1 75 ? -5.070 5.978 -5.015 1.00 96.62 75 LEU A C 1
ATOM 612 O O . LEU A 1 75 ? -5.779 5.126 -5.553 1.00 96.62 75 LEU A O 1
ATOM 616 N N . TYR A 1 76 ? -4.481 6.947 -5.726 1.00 96.31 76 TYR A N 1
ATOM 617 C CA . TYR A 1 76 ? -4.578 7.042 -7.190 1.00 96.31 76 TYR A CA 1
ATOM 618 C C . TYR A 1 76 ? -4.091 5.756 -7.869 1.00 96.31 76 TYR A C 1
ATOM 620 O O . TYR A 1 76 ? -4.801 5.155 -8.680 1.00 96.31 76 TYR A O 1
ATOM 628 N N . ARG A 1 77 ? -2.892 5.287 -7.503 1.00 96.88 77 ARG A N 1
ATOM 629 C CA . ARG A 1 77 ? -2.323 4.044 -8.043 1.00 96.88 77 ARG A CA 1
ATOM 630 C C . ARG A 1 77 ? -3.179 2.844 -7.664 1.00 96.88 77 ARG A C 1
ATOM 632 O O . ARG A 1 77 ? -3.473 2.022 -8.531 1.00 96.88 77 ARG A O 1
ATOM 639 N N . ARG A 1 78 ? -3.611 2.762 -6.403 1.00 96.75 78 ARG A N 1
ATOM 640 C CA . ARG A 1 78 ? -4.441 1.663 -5.906 1.00 96.75 78 ARG A CA 1
ATOM 641 C C . ARG A 1 78 ? -5.756 1.558 -6.668 1.00 96.75 78 ARG A C 1
ATOM 643 O O . ARG A 1 78 ? -6.093 0.468 -7.128 1.00 96.75 78 ARG A O 1
ATOM 650 N N . SER A 1 79 ? -6.434 2.689 -6.852 1.00 96.12 79 SER A N 1
ATOM 651 C CA . SER A 1 79 ? -7.719 2.796 -7.547 1.00 96.12 79 SER A CA 1
ATOM 652 C C . SER A 1 79 ? -7.612 2.375 -9.009 1.00 96.12 79 SER A C 1
ATOM 654 O O . SER A 1 79 ? -8.442 1.613 -9.496 1.00 96.12 79 SER A O 1
ATOM 656 N N . LEU A 1 80 ? -6.555 2.808 -9.701 1.00 96.50 80 LEU A N 1
ATOM 657 C CA . LEU A 1 80 ? -6.318 2.445 -11.100 1.00 96.50 80 LEU A CA 1
ATOM 658 C C . LEU A 1 80 ? -5.936 0.978 -11.290 1.00 96.50 80 LEU A C 1
ATOM 660 O O . LEU A 1 80 ? -6.291 0.370 -12.298 1.00 96.50 80 LEU A O 1
ATOM 664 N N . CYS A 1 81 ? -5.224 0.402 -10.325 1.00 96.38 81 CYS A N 1
ATOM 665 C CA . CYS A 1 81 ? -4.857 -1.008 -10.366 1.00 96.38 81 CYS A CA 1
ATOM 666 C C . CYS A 1 81 ? -6.006 -1.923 -9.914 1.00 96.38 81 CYS A C 1
ATOM 668 O O . CYS A 1 81 ? -6.002 -3.115 -10.223 1.00 96.38 81 CYS A O 1
ATOM 670 N N . GLY A 1 82 ? -6.980 -1.400 -9.163 1.00 96.12 82 GLY A N 1
ATOM 671 C CA . GLY A 1 82 ? -8.037 -2.196 -8.544 1.00 96.12 82 GLY A CA 1
ATOM 672 C C . GLY A 1 82 ? -7.435 -3.335 -7.708 1.00 96.12 82 GLY A C 1
ATOM 673 O O . GLY A 1 82 ? -6.524 -3.076 -6.920 1.00 96.12 82 GLY A O 1
ATOM 674 N N . PRO A 1 83 ? -7.866 -4.597 -7.884 1.00 96.25 83 PRO A N 1
ATOM 675 C CA . PRO A 1 83 ? -7.312 -5.735 -7.149 1.00 96.25 83 PRO A CA 1
ATOM 676 C C . PRO A 1 83 ? -5.944 -6.216 -7.670 1.00 96.25 83 PRO A C 1
ATOM 678 O O . PRO A 1 83 ? -5.323 -7.061 -7.029 1.00 96.25 83 PRO A O 1
ATOM 681 N N . LYS A 1 84 ? -5.463 -5.717 -8.819 1.00 97.31 84 LYS A N 1
ATOM 682 C CA . LYS A 1 84 ? -4.214 -6.187 -9.441 1.00 97.31 84 LYS A CA 1
ATOM 683 C C . LYS A 1 84 ? -2.991 -5.807 -8.592 1.00 97.31 84 LYS A C 1
ATOM 685 O O . LYS A 1 84 ? -2.967 -4.702 -8.044 1.00 97.31 84 LYS A O 1
ATOM 690 N N . PRO A 1 85 ? -1.952 -6.649 -8.474 1.00 96.50 85 PRO A N 1
ATOM 691 C CA . PRO A 1 85 ? -0.752 -6.300 -7.718 1.00 96.50 85 PRO A CA 1
ATOM 692 C C . PRO A 1 85 ? -0.076 -5.016 -8.220 1.00 96.50 85 PRO A C 1
ATOM 694 O O . PRO A 1 85 ? 0.030 -4.780 -9.426 1.00 96.50 85 PRO A O 1
ATOM 697 N N . TYR A 1 86 ? 0.414 -4.213 -7.274 1.00 97.81 86 TYR A N 1
ATOM 698 C CA . TYR A 1 86 ? 1.284 -3.072 -7.549 1.00 97.81 86 TYR A CA 1
ATOM 699 C C . TYR A 1 86 ? 2.593 -3.243 -6.780 1.00 97.81 86 TYR A C 1
ATOM 701 O O . TYR A 1 86 ? 2.565 -3.445 -5.565 1.00 97.81 86 TYR A O 1
ATOM 709 N N . CYS A 1 87 ? 3.723 -3.178 -7.476 1.00 97.69 87 CYS A N 1
ATOM 710 C CA . CYS A 1 87 ? 5.042 -3.448 -6.915 1.00 97.69 87 CYS A CA 1
ATOM 711 C C . CYS A 1 87 ? 5.901 -2.185 -6.914 1.00 97.69 87 CYS A C 1
ATOM 713 O O . CYS A 1 87 ? 6.122 -1.565 -7.956 1.00 97.69 87 CYS A O 1
ATOM 715 N N . PHE A 1 88 ? 6.429 -1.823 -5.751 1.00 97.81 88 PHE A N 1
ATOM 716 C CA . PHE A 1 88 ? 7.470 -0.809 -5.670 1.00 97.81 88 PHE A CA 1
ATOM 717 C C . PHE A 1 88 ? 8.849 -1.414 -5.899 1.00 97.81 88 PHE A C 1
ATOM 719 O O . PHE A 1 88 ? 9.100 -2.572 -5.573 1.00 97.81 88 PHE A O 1
ATOM 726 N N . LEU A 1 89 ? 9.752 -0.591 -6.420 1.00 96.50 89 LEU A N 1
ATOM 727 C CA . LEU A 1 89 ? 11.182 -0.849 -6.480 1.00 96.50 89 LEU A CA 1
ATOM 728 C C . LEU A 1 89 ? 11.895 0.342 -5.825 1.00 96.50 89 LEU A C 1
ATOM 730 O O . LEU A 1 89 ? 12.042 1.400 -6.431 1.00 96.50 89 LEU A O 1
ATOM 734 N N . MET A 1 90 ? 12.265 0.206 -4.551 1.00 97.56 90 MET A N 1
ATOM 735 C CA . MET A 1 90 ? 12.969 1.267 -3.827 1.00 97.56 90 MET A CA 1
ATOM 736 C C . MET A 1 90 ? 14.403 1.433 -4.356 1.00 97.56 90 MET A C 1
ATOM 738 O O . MET A 1 90 ? 15.166 0.464 -4.370 1.00 97.56 90 MET A O 1
ATOM 742 N N . ASN A 1 91 ? 14.753 2.665 -4.726 1.00 96.44 91 ASN A N 1
ATOM 743 C CA . ASN A 1 91 ? 16.024 3.093 -5.316 1.00 96.44 91 ASN A CA 1
ATOM 744 C C . ASN A 1 91 ? 16.699 4.189 -4.476 1.00 96.44 91 ASN A C 1
ATOM 746 O O . ASN A 1 91 ? 17.183 5.186 -5.004 1.00 96.44 91 ASN A O 1
ATOM 750 N N . THR A 1 92 ? 16.697 4.036 -3.155 1.00 95.62 92 THR A N 1
ATOM 751 C CA . THR A 1 92 ? 17.442 4.934 -2.263 1.00 95.62 92 THR A CA 1
ATOM 752 C C . THR A 1 92 ? 18.873 4.444 -2.073 1.00 95.62 92 THR A C 1
ATOM 754 O O . THR A 1 92 ? 19.166 3.261 -2.258 1.00 95.62 92 THR A O 1
ATOM 757 N N . ASP A 1 93 ? 19.755 5.335 -1.627 1.00 95.06 93 ASP A N 1
ATOM 758 C CA . ASP A 1 93 ? 20.971 4.922 -0.935 1.00 95.06 93 ASP A CA 1
ATOM 759 C C . ASP A 1 93 ? 20.596 4.098 0.308 1.00 95.06 93 ASP A C 1
ATOM 761 O O . ASP A 1 93 ? 19.953 4.601 1.229 1.00 95.06 93 ASP A O 1
ATOM 765 N N . PHE A 1 94 ? 20.953 2.813 0.304 1.00 95.44 94 PHE A N 1
ATOM 766 C CA . PHE A 1 94 ? 20.591 1.879 1.369 1.00 95.44 94 PHE A CA 1
ATOM 767 C C . PHE A 1 94 ? 21.506 1.962 2.590 1.00 95.44 94 PHE A C 1
ATOM 769 O O . PHE A 1 94 ? 21.122 1.479 3.659 1.00 95.44 94 PHE A O 1
ATOM 776 N N . ASP A 1 95 ? 22.678 2.584 2.450 1.00 92.50 95 ASP A N 1
ATOM 777 C CA . ASP A 1 95 ? 23.615 2.759 3.558 1.00 92.50 95 ASP A CA 1
ATOM 778 C C . ASP A 1 95 ? 23.103 3.853 4.512 1.00 92.50 95 ASP A C 1
ATOM 780 O O . ASP A 1 95 ? 23.270 3.751 5.727 1.00 92.50 95 ASP A O 1
ATOM 784 N N . SER A 1 96 ? 22.375 4.843 3.980 1.00 94.56 96 SER A N 1
ATOM 785 C CA . SER A 1 96 ? 21.640 5.853 4.756 1.00 94.56 96 SER A CA 1
ATOM 786 C C . SER A 1 96 ? 20.163 5.510 5.015 1.00 94.56 96 SER A C 1
ATOM 788 O O . SER A 1 96 ? 19.462 6.278 5.673 1.00 94.56 96 SER A O 1
ATOM 790 N N . PHE A 1 97 ? 19.675 4.354 4.551 1.00 97.38 97 PHE A N 1
ATOM 791 C CA . PHE A 1 97 ? 18.295 3.902 4.757 1.00 97.38 97 PHE A CA 1
ATOM 792 C C . PHE A 1 97 ? 18.231 2.845 5.862 1.00 97.38 97 PHE A C 1
ATOM 794 O O . PHE A 1 97 ? 18.429 1.650 5.621 1.00 97.38 97 PHE A O 1
ATOM 801 N N . SER A 1 98 ? 18.000 3.307 7.093 1.00 97.50 98 SER A N 1
ATOM 802 C CA . SER A 1 98 ? 18.004 2.474 8.299 1.00 97.50 98 SER A CA 1
ATOM 803 C C . SER A 1 98 ? 16.904 1.408 8.304 1.00 97.50 98 SER A C 1
ATOM 805 O O . SER A 1 98 ? 15.925 1.489 7.562 1.00 97.50 98 SER A O 1
ATOM 807 N N . HIS A 1 99 ? 17.045 0.424 9.196 1.00 98.12 99 HIS A N 1
ATOM 808 C CA . HIS A 1 99 ? 16.025 -0.599 9.435 1.00 98.12 99 HIS A CA 1
ATOM 809 C C . HIS A 1 99 ? 14.647 0.007 9.756 1.00 98.12 99 HIS A C 1
ATOM 811 O O . HIS A 1 99 ? 13.638 -0.409 9.195 1.00 98.12 99 HIS A O 1
ATOM 817 N N . ASP A 1 100 ? 14.611 1.057 10.579 1.00 98.06 100 ASP A N 1
ATOM 818 C CA . ASP A 1 100 ? 13.367 1.739 10.951 1.00 98.06 100 ASP A CA 1
ATOM 819 C C . ASP A 1 100 ? 12.699 2.418 9.745 1.00 98.06 100 ASP A C 1
ATOM 821 O O . ASP A 1 100 ? 11.477 2.387 9.598 1.00 98.06 100 ASP A O 1
ATOM 825 N N . LEU A 1 101 ? 13.489 3.013 8.841 1.00 98.25 101 LEU A N 1
ATOM 826 C CA . LEU A 1 101 ? 12.968 3.596 7.602 1.00 98.25 101 LEU A CA 1
ATOM 827 C C . LEU A 1 101 ? 12.462 2.519 6.635 1.00 98.25 101 LEU A C 1
ATOM 829 O O . LEU A 1 101 ? 11.449 2.724 5.961 1.00 98.25 101 LEU A O 1
ATOM 833 N N . VAL A 1 102 ? 13.118 1.356 6.601 1.00 98.62 102 VAL A N 1
ATOM 834 C CA . VAL A 1 102 ? 12.627 0.185 5.866 1.00 98.62 102 VAL A CA 1
ATOM 835 C C . VAL A 1 102 ? 11.287 -0.276 6.427 1.00 98.62 102 VAL A C 1
ATOM 837 O O . VAL A 1 102 ? 10.367 -0.531 5.649 1.00 98.62 102 VAL A O 1
ATOM 840 N N . GLU A 1 103 ? 11.135 -0.337 7.750 1.00 98.69 103 GLU A N 1
ATOM 841 C CA . GLU A 1 103 ? 9.864 -0.712 8.367 1.00 98.69 103 GLU A CA 1
ATOM 842 C C . GLU A 1 103 ? 8.763 0.305 8.032 1.00 98.69 103 GLU A C 1
ATOM 844 O O . GLU A 1 103 ? 7.703 -0.100 7.557 1.00 98.69 103 GLU A O 1
ATOM 849 N N . LYS A 1 104 ? 9.018 1.615 8.153 1.00 98.44 104 LYS A N 1
ATOM 850 C CA . LYS A 1 104 ? 8.062 2.662 7.734 1.00 98.44 104 LYS A CA 1
ATOM 851 C C . LYS A 1 104 ? 7.652 2.540 6.266 1.00 98.44 104 LYS A C 1
ATOM 853 O O . LYS A 1 104 ? 6.474 2.675 5.931 1.00 98.44 104 LYS A O 1
ATOM 858 N N . TYR A 1 105 ? 8.609 2.256 5.382 1.00 98.69 105 TYR A N 1
ATOM 859 C CA . TYR A 1 105 ? 8.342 1.998 3.968 1.00 98.69 105 TYR A CA 1
ATOM 860 C C . TYR A 1 105 ? 7.424 0.791 3.771 1.00 98.69 105 TYR A C 1
ATOM 862 O O . TYR A 1 105 ? 6.418 0.899 3.066 1.00 98.69 105 TYR A O 1
ATOM 870 N N . MET A 1 106 ? 7.738 -0.339 4.409 1.00 98.81 106 MET A N 1
ATOM 871 C CA . MET A 1 106 ? 6.931 -1.552 4.294 1.00 98.81 106 MET A CA 1
ATOM 872 C C . MET A 1 106 ? 5.518 -1.342 4.833 1.00 98.81 106 MET A C 1
ATOM 874 O O . MET A 1 106 ? 4.561 -1.724 4.166 1.00 98.81 106 MET A O 1
ATOM 878 N N . GLN A 1 107 ? 5.369 -0.687 5.984 1.00 98.81 107 GLN A N 1
ATOM 879 C CA . GLN A 1 107 ? 4.064 -0.375 6.566 1.00 98.81 107 GLN A CA 1
ATOM 880 C C . GLN A 1 107 ? 3.213 0.480 5.627 1.00 98.81 107 GLN A C 1
ATOM 882 O O . GLN A 1 107 ? 2.094 0.096 5.286 1.00 98.81 107 GLN A O 1
ATOM 887 N N . ARG A 1 108 ? 3.764 1.588 5.121 1.00 98.75 108 ARG A N 1
ATOM 888 C CA . ARG A 1 108 ? 3.047 2.463 4.187 1.00 98.75 108 ARG A CA 1
ATOM 889 C C . ARG A 1 108 ? 2.701 1.751 2.876 1.00 98.75 108 ARG A C 1
ATOM 891 O O . ARG A 1 108 ? 1.610 1.945 2.359 1.00 98.75 108 ARG A O 1
ATOM 898 N N . ALA A 1 109 ? 3.576 0.901 2.337 1.00 98.69 109 ALA A N 1
ATOM 899 C CA . ALA A 1 109 ? 3.266 0.129 1.132 1.00 98.69 109 ALA A CA 1
ATOM 900 C C . ALA A 1 109 ? 2.136 -0.894 1.375 1.00 98.69 109 ALA A C 1
ATOM 902 O O . ALA A 1 109 ? 1.176 -0.963 0.602 1.00 98.69 109 ALA A O 1
ATOM 903 N N . VAL A 1 110 ? 2.209 -1.646 2.479 1.00 98.81 110 VAL A N 1
ATOM 904 C CA . VAL A 1 110 ? 1.212 -2.667 2.840 1.00 98.81 110 VAL A CA 1
ATOM 905 C C . VAL A 1 110 ? -0.136 -2.052 3.205 1.00 98.81 110 VAL A C 1
ATOM 907 O O . VAL A 1 110 ? -1.158 -2.666 2.902 1.00 98.81 110 VAL A O 1
ATOM 910 N N . ALA A 1 111 ? -0.169 -0.833 3.752 1.00 98.69 111 ALA A N 1
ATOM 911 C CA . ALA A 1 111 ? -1.406 -0.095 4.008 1.00 98.69 111 ALA A CA 1
ATOM 912 C C . ALA A 1 111 ? -2.310 -0.005 2.764 1.00 98.69 111 ALA A C 1
ATOM 914 O O . ALA A 1 111 ? -3.524 -0.136 2.882 1.00 98.69 111 ALA A O 1
ATOM 915 N N . TYR A 1 112 ? -1.720 0.110 1.569 1.00 98.56 112 TYR A N 1
ATOM 916 C CA . TYR A 1 112 ? -2.433 0.137 0.284 1.00 98.56 112 TYR A CA 1
ATOM 917 C C . TYR A 1 112 ? -2.317 -1.192 -0.487 1.00 98.56 112 TYR A C 1
ATOM 919 O O . TYR A 1 112 ? -2.602 -1.265 -1.684 1.00 98.56 112 TYR A O 1
ATOM 927 N N . GLY A 1 113 ? -1.877 -2.274 0.163 1.00 98.12 113 GLY A N 1
ATOM 928 C CA . GLY A 1 113 ? -1.695 -3.584 -0.469 1.00 98.12 113 GLY A CA 1
ATOM 929 C C . GLY A 1 113 ? -0.717 -3.554 -1.648 1.00 98.12 113 GLY A C 1
ATOM 930 O O . GLY A 1 113 ? -0.939 -4.227 -2.659 1.00 98.12 113 GLY A O 1
ATOM 931 N N . MET A 1 114 ? 0.321 -2.720 -1.560 1.00 98.38 114 MET A N 1
ATOM 932 C CA . MET A 1 114 ? 1.393 -2.622 -2.547 1.00 98.38 114 MET A CA 1
ATOM 933 C C . MET A 1 114 ? 2.626 -3.365 -2.038 1.00 98.38 114 MET A C 1
ATOM 935 O O . MET A 1 114 ? 3.005 -3.233 -0.876 1.00 98.38 114 MET A O 1
ATOM 939 N N . PHE A 1 115 ? 3.271 -4.141 -2.905 1.00 98.38 115 PHE A N 1
ATOM 940 C CA . PHE A 1 115 ? 4.425 -4.945 -2.518 1.00 98.38 115 PHE A CA 1
ATOM 941 C C . PHE A 1 115 ? 5.659 -4.052 -2.300 1.00 98.38 115 PHE A C 1
ATOM 943 O O . PHE A 1 115 ? 6.064 -3.355 -3.239 1.00 98.38 115 PHE A O 1
ATOM 950 N N . PRO A 1 116 ? 6.284 -4.083 -1.104 1.00 97.69 116 PRO A N 1
ATOM 951 C CA . PRO A 1 116 ? 7.450 -3.261 -0.792 1.00 97.69 116 PRO A CA 1
ATOM 952 C C . PRO A 1 116 ? 8.738 -3.891 -1.343 1.00 97.69 116 PRO A C 1
ATOM 954 O O . PRO A 1 116 ? 9.499 -4.536 -0.621 1.00 97.69 116 PRO A O 1
ATOM 957 N N . GLY A 1 117 ? 8.971 -3.748 -2.647 1.00 97.12 117 GLY A N 1
ATOM 958 C CA . GLY A 1 117 ? 10.179 -4.245 -3.306 1.00 97.12 117 GLY A CA 1
ATOM 959 C C . GLY A 1 117 ? 11.348 -3.257 -3.261 1.00 97.12 117 GLY A C 1
ATOM 960 O O . GLY A 1 117 ? 11.198 -2.072 -2.960 1.00 97.12 117 GLY A O 1
ATOM 961 N N . PHE A 1 118 ? 12.533 -3.764 -3.587 1.00 97.75 118 PHE A N 1
ATOM 962 C CA . PHE A 1 118 ? 13.798 -3.030 -3.612 1.00 97.75 118 PHE A CA 1
ATOM 963 C C . PHE A 1 118 ? 14.510 -3.342 -4.918 1.00 97.75 118 PHE A C 1
ATOM 965 O O . PHE A 1 118 ? 14.437 -4.477 -5.397 1.00 97.75 118 PHE A O 1
ATOM 972 N N . PHE A 1 119 ? 15.216 -2.364 -5.475 1.00 96.06 119 PHE A N 1
ATOM 973 C CA . PHE A 1 119 ? 16.031 -2.584 -6.660 1.00 96.06 119 PHE A CA 1
ATOM 974 C C . PHE A 1 119 ? 17.468 -2.139 -6.425 1.00 96.06 119 PHE A C 1
ATOM 976 O O . PHE A 1 119 ? 18.248 -2.936 -5.895 1.00 96.06 119 PHE A O 1
ATOM 983 N N . SER A 1 120 ? 17.843 -0.914 -6.791 1.00 94.31 120 SER A N 1
ATOM 984 C CA . SER A 1 120 ? 19.181 -0.402 -6.505 1.00 94.31 120 SER A CA 1
ATOM 985 C C . SER A 1 120 ? 19.237 1.119 -6.408 1.00 94.31 120 SER A C 1
ATOM 987 O O . SER A 1 120 ? 18.465 1.813 -7.061 1.00 94.31 120 SER A O 1
ATOM 989 N N . ALA A 1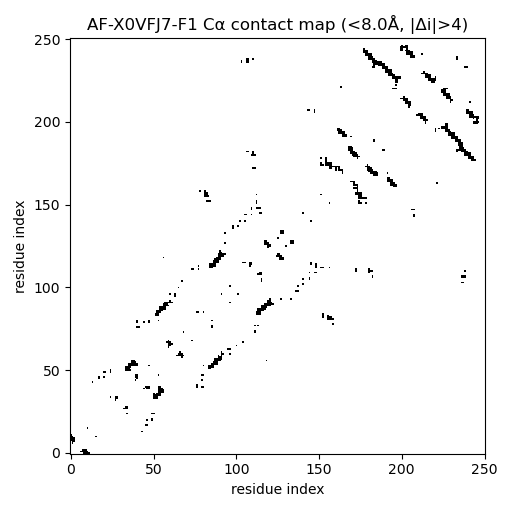 121 ? 20.177 1.648 -5.619 1.00 90.06 121 ALA A N 1
ATOM 990 C CA . ALA A 1 121 ? 20.284 3.085 -5.334 1.00 90.06 121 ALA A CA 1
ATOM 991 C C . ALA A 1 121 ? 20.412 3.970 -6.589 1.00 90.06 121 ALA A C 1
ATOM 993 O O . ALA A 1 121 ? 19.991 5.119 -6.597 1.00 90.06 121 ALA A O 1
ATOM 994 N N . ASN A 1 122 ? 20.996 3.435 -7.662 1.00 86.88 122 ASN A N 1
ATOM 995 C CA . ASN A 1 122 ? 21.199 4.130 -8.934 1.00 86.88 122 ASN A CA 1
ATOM 996 C C . ASN A 1 122 ? 20.423 3.496 -10.101 1.00 86.88 122 ASN A C 1
ATOM 998 O O . ASN A 1 122 ? 20.745 3.773 -11.254 1.00 86.88 122 ASN A O 1
ATOM 1002 N N . ALA A 1 123 ? 19.468 2.605 -9.812 1.00 86.75 123 ALA A N 1
ATOM 1003 C CA . ALA A 1 123 ? 18.705 1.847 -10.805 1.00 86.75 123 ALA A CA 1
ATOM 1004 C C . ALA A 1 123 ? 19.547 1.013 -11.803 1.00 86.75 123 ALA A C 1
ATOM 1006 O O . ALA A 1 123 ? 19.070 0.660 -12.881 1.00 86.75 123 ALA A O 1
ATOM 1007 N N . ALA A 1 124 ? 20.805 0.694 -11.477 1.00 88.25 124 ALA A N 1
ATOM 1008 C CA . ALA A 1 124 ? 21.701 -0.041 -12.372 1.00 88.25 124 ALA A CA 1
ATOM 1009 C C . ALA A 1 124 ? 22.588 -1.081 -11.668 1.00 88.25 124 ALA A C 1
ATOM 1011 O O . ALA A 1 124 ? 22.674 -2.223 -12.114 1.00 88.25 124 ALA A O 1
ATOM 1012 N N . THR A 1 125 ? 23.266 -0.712 -10.579 1.00 88.69 125 THR A N 1
ATOM 1013 C CA . THR A 1 125 ? 24.269 -1.543 -9.890 1.00 88.69 125 THR A CA 1
ATOM 1014 C C . THR A 1 125 ? 24.030 -1.585 -8.384 1.00 88.69 125 THR A C 1
ATOM 1016 O O . THR A 1 125 ? 23.243 -0.808 -7.856 1.00 88.69 125 THR A O 1
ATOM 1019 N N . GLY A 1 126 ? 24.688 -2.510 -7.674 1.00 87.69 126 GLY A N 1
ATOM 1020 C CA . GLY A 1 126 ? 24.554 -2.610 -6.214 1.00 87.69 126 GLY A CA 1
ATOM 1021 C C . GLY A 1 126 ? 23.157 -3.048 -5.764 1.00 87.69 126 GLY A C 1
ATOM 1022 O O . GLY A 1 126 ? 22.633 -2.524 -4.785 1.00 87.69 126 GLY A O 1
ATOM 1023 N N . HIS A 1 127 ? 22.533 -3.974 -6.504 1.00 94.44 127 HIS A N 1
ATOM 1024 C CA . HIS A 1 127 ? 21.171 -4.434 -6.224 1.00 94.44 127 HIS A CA 1
ATOM 1025 C C . HIS A 1 127 ? 21.014 -4.914 -4.778 1.00 94.44 127 HIS A C 1
ATOM 1027 O O . HIS A 1 127 ? 21.808 -5.732 -4.308 1.00 94.44 127 HIS A O 1
ATOM 1033 N N . TYR A 1 128 ? 19.945 -4.467 -4.117 1.00 96.88 128 TYR A N 1
ATOM 1034 C CA . TYR A 1 128 ? 19.668 -4.721 -2.702 1.00 96.88 128 TYR A CA 1
ATOM 1035 C C . TYR A 1 128 ? 19.779 -6.212 -2.335 1.00 96.88 128 TYR A C 1
ATOM 1037 O O . TYR A 1 128 ? 20.493 -6.589 -1.412 1.00 96.88 128 TYR A O 1
ATOM 1045 N N . PHE A 1 129 ? 19.159 -7.096 -3.122 1.00 96.19 129 PHE A N 1
ATOM 1046 C CA . PHE A 1 129 ? 19.152 -8.540 -2.848 1.00 96.19 129 PHE A CA 1
ATOM 1047 C C . PHE A 1 129 ? 20.461 -9.272 -3.189 1.00 96.19 129 PHE A C 1
ATOM 1049 O O . PHE A 1 129 ? 20.569 -10.469 -2.940 1.00 96.19 129 PHE A O 1
ATOM 1056 N N . LYS A 1 130 ? 21.472 -8.579 -3.731 1.00 96.44 130 LYS A N 1
ATOM 1057 C CA . LYS A 1 130 ? 22.841 -9.109 -3.878 1.00 96.44 130 LYS A CA 1
ATOM 1058 C C . LYS A 1 130 ? 23.763 -8.703 -2.720 1.00 96.44 130 LYS A C 1
ATOM 1060 O O . LYS A 1 130 ? 24.934 -9.063 -2.746 1.00 96.44 130 LYS A O 1
ATOM 1065 N N . ARG A 1 131 ? 23.246 -7.961 -1.733 1.00 95.81 131 ARG A N 1
ATOM 1066 C CA . ARG A 1 131 ? 23.970 -7.418 -0.576 1.00 95.81 131 ARG A CA 1
ATOM 1067 C C . ARG A 1 131 ? 23.483 -8.084 0.725 1.00 95.81 131 ARG A C 1
ATOM 1069 O O . ARG A 1 131 ? 22.475 -7.643 1.285 1.00 95.81 131 ARG A O 1
ATOM 1076 N N . PRO A 1 132 ? 24.137 -9.165 1.198 1.00 97.00 132 PRO A N 1
ATOM 1077 C CA . PRO A 1 132 ? 23.729 -9.902 2.396 1.00 97.00 132 PRO A CA 1
ATOM 1078 C C . PRO A 1 132 ? 23.570 -9.062 3.650 1.00 97.00 132 PRO A C 1
ATOM 1080 O O . PRO A 1 132 ? 22.671 -9.315 4.446 1.00 97.00 132 PRO A O 1
ATOM 1083 N N . GLU A 1 133 ? 24.408 -8.054 3.828 1.00 97.12 133 GLU A N 1
ATOM 1084 C CA . GLU A 1 133 ? 24.340 -7.123 4.944 1.00 97.12 133 GLU A CA 1
ATOM 1085 C C . GLU A 1 133 ? 23.021 -6.336 4.981 1.00 97.12 133 GLU A C 1
ATOM 1087 O O . GLU A 1 133 ? 22.527 -6.052 6.068 1.00 97.12 133 GLU A O 1
ATOM 1092 N N . LEU A 1 134 ? 22.405 -6.050 3.827 1.00 96.94 134 LEU A N 1
ATOM 1093 C CA . LEU A 1 134 ? 21.127 -5.337 3.755 1.00 96.94 134 LEU A CA 1
ATOM 1094 C C . LEU A 1 134 ? 19.943 -6.278 3.977 1.00 96.94 134 LEU A C 1
ATOM 1096 O O . LEU A 1 134 ? 19.149 -6.080 4.896 1.00 96.94 134 LEU A O 1
ATOM 1100 N N . TYR A 1 135 ? 19.824 -7.340 3.174 1.00 96.00 135 TYR A N 1
ATOM 1101 C CA . TYR A 1 135 ? 18.645 -8.202 3.278 1.00 96.00 135 TYR A CA 1
ATOM 1102 C C . TYR A 1 135 ? 18.626 -9.023 4.574 1.00 96.00 135 TYR A C 1
ATOM 1104 O O . TYR A 1 135 ? 17.545 -9.396 5.021 1.00 96.00 135 TYR A O 1
ATOM 1112 N N . ASN A 1 136 ? 19.780 -9.312 5.200 1.00 98.19 136 ASN A N 1
ATOM 1113 C CA . ASN A 1 136 ? 19.800 -9.955 6.518 1.00 98.19 136 ASN A CA 1
ATOM 1114 C C . ASN A 1 136 ? 19.410 -8.978 7.628 1.00 98.19 136 ASN A C 1
ATOM 1116 O O . ASN A 1 136 ? 18.673 -9.384 8.526 1.00 98.19 136 ASN A O 1
ATOM 1120 N N . ARG A 1 137 ? 19.844 -7.709 7.545 1.00 98.00 137 ARG A N 1
ATOM 1121 C CA . ARG A 1 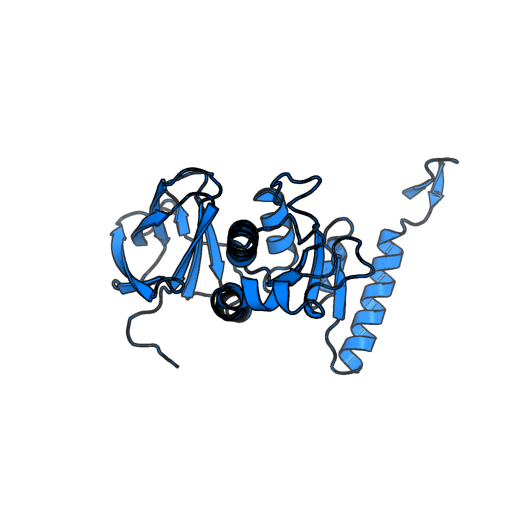137 ? 19.416 -6.641 8.465 1.00 98.00 137 ARG A CA 1
ATOM 1122 C C . ARG A 1 137 ? 17.894 -6.526 8.490 1.00 98.00 137 ARG A C 1
ATOM 1124 O O . ARG A 1 137 ? 17.305 -6.472 9.562 1.00 98.00 137 ARG A O 1
ATOM 1131 N N . ASP A 1 138 ? 17.257 -6.565 7.321 1.00 98.38 138 ASP A N 1
ATOM 1132 C CA . ASP A 1 138 ? 15.814 -6.319 7.190 1.00 98.38 138 ASP A CA 1
ATOM 1133 C C . ASP A 1 138 ? 14.970 -7.603 7.084 1.00 98.38 138 ASP A C 1
ATOM 1135 O O . ASP A 1 138 ? 13.756 -7.549 6.875 1.00 98.38 138 ASP A O 1
ATOM 1139 N N . ARG A 1 139 ? 15.585 -8.784 7.246 1.00 98.25 139 ARG A N 1
ATOM 1140 C CA . ARG A 1 139 ? 14.939 -10.094 7.037 1.00 98.25 139 ARG A CA 1
ATOM 1141 C C . ARG A 1 139 ? 13.666 -10.275 7.861 1.00 98.25 139 ARG A C 1
ATOM 1143 O O . ARG A 1 139 ? 12.687 -10.829 7.361 1.00 98.25 139 ARG A O 1
ATOM 1150 N N . SER A 1 140 ? 13.683 -9.827 9.115 1.00 98.50 140 SER A N 1
ATOM 1151 C CA . SER A 1 140 ? 12.528 -9.880 10.019 1.00 98.50 140 SER A CA 1
ATOM 1152 C C . SER A 1 140 ? 11.321 -9.131 9.446 1.00 98.50 140 SER A C 1
ATOM 1154 O O . SER A 1 140 ? 10.198 -9.626 9.535 1.00 98.50 140 SER A O 1
ATOM 1156 N N . LEU A 1 141 ? 11.548 -7.992 8.788 1.00 98.69 141 LEU A N 1
ATOM 1157 C CA . LEU A 1 141 ? 10.503 -7.174 8.180 1.00 98.69 141 LEU A CA 1
ATOM 1158 C C . LEU A 1 141 ? 9.912 -7.861 6.946 1.00 98.69 141 LEU A C 1
ATOM 1160 O O . LEU A 1 141 ? 8.693 -7.911 6.806 1.00 98.69 141 LEU A O 1
ATOM 1164 N N . PHE A 1 142 ? 10.735 -8.486 6.096 1.00 98.31 142 PHE A N 1
ATOM 1165 C CA . PHE A 1 142 ? 10.222 -9.271 4.965 1.00 98.31 142 PHE A CA 1
ATOM 1166 C C . PHE A 1 142 ? 9.339 -10.436 5.425 1.00 98.31 142 PHE A C 1
ATOM 1168 O O . PHE A 1 142 ? 8.261 -10.645 4.867 1.00 98.31 142 PHE A O 1
ATOM 1175 N N . LEU A 1 143 ? 9.764 -11.167 6.462 1.00 98.19 143 LEU A N 1
ATOM 1176 C CA . LEU A 1 143 ? 8.982 -12.262 7.045 1.00 98.19 143 LEU A CA 1
ATOM 1177 C C . LEU A 1 143 ? 7.670 -11.774 7.678 1.00 98.19 143 LEU A C 1
ATOM 1179 O O . LEU A 1 143 ? 6.683 -12.505 7.659 1.00 98.19 143 LEU A O 1
ATOM 1183 N N . LYS A 1 144 ? 7.649 -10.544 8.202 1.00 98.19 144 LYS A N 1
ATOM 1184 C CA . LYS A 1 144 ? 6.470 -9.913 8.808 1.00 98.19 144 LYS A CA 1
ATOM 1185 C C . LYS A 1 144 ? 5.490 -9.379 7.754 1.00 98.19 144 LYS A C 1
ATOM 1187 O O . LYS A 1 144 ? 4.318 -9.742 7.766 1.00 98.19 144 LYS A O 1
ATOM 1192 N N . TYR A 1 145 ? 5.951 -8.549 6.820 1.00 98.69 145 TYR A N 1
ATOM 1193 C CA . TYR A 1 145 ? 5.077 -7.744 5.958 1.00 98.69 145 TYR A CA 1
ATOM 1194 C C . TYR A 1 145 ? 4.731 -8.392 4.612 1.00 98.69 145 TYR A C 1
ATOM 1196 O O . TYR A 1 145 ? 3.605 -8.233 4.137 1.00 98.69 145 TYR A O 1
ATOM 1204 N N . VAL A 1 146 ? 5.635 -9.160 3.989 1.00 98.19 146 VAL A N 1
ATOM 1205 C CA . VAL A 1 146 ? 5.365 -9.759 2.664 1.00 98.19 146 VAL A CA 1
ATOM 1206 C C . VAL A 1 146 ? 4.225 -10.787 2.708 1.00 98.19 146 VAL A C 1
ATOM 1208 O O . VAL A 1 146 ? 3.348 -10.723 1.840 1.00 98.19 146 VAL A O 1
ATOM 1211 N N . PRO A 1 147 ? 4.147 -11.703 3.698 1.00 98.31 147 PRO A N 1
ATOM 1212 C CA . PRO A 1 147 ? 3.023 -12.635 3.791 1.00 98.31 147 PRO A CA 1
ATOM 1213 C C . PRO A 1 147 ? 1.676 -11.933 3.997 1.00 98.31 147 PRO A C 1
ATOM 1215 O O . PRO A 1 147 ? 0.676 -12.359 3.414 1.00 98.31 147 PRO A O 1
ATOM 1218 N N . ILE A 1 148 ? 1.654 -10.846 4.776 1.00 98.38 148 ILE A N 1
ATOM 1219 C CA . ILE A 1 148 ? 0.459 -10.022 4.990 1.00 98.38 148 ILE A CA 1
ATOM 1220 C C . ILE A 1 148 ? 0.046 -9.337 3.689 1.00 98.38 148 ILE A C 1
ATOM 1222 O O . ILE A 1 148 ? -1.101 -9.479 3.270 1.00 98.38 148 ILE A O 1
ATOM 1226 N N . CYS A 1 149 ? 0.981 -8.696 2.985 1.00 98.44 149 CYS A N 1
ATOM 1227 C CA . CYS A 1 149 ? 0.709 -8.070 1.691 1.00 98.44 149 CYS A CA 1
ATOM 1228 C C . CYS A 1 149 ? 0.146 -9.071 0.674 1.00 98.44 149 CYS A C 1
ATOM 1230 O O . CYS A 1 149 ? -0.821 -8.774 -0.026 1.00 98.44 149 CYS A O 1
ATOM 1232 N N . ARG A 1 150 ? 0.704 -10.289 0.626 1.00 98.31 150 ARG A N 1
ATOM 1233 C CA . ARG A 1 150 ? 0.200 -11.370 -0.232 1.00 98.31 150 ARG A CA 1
ATOM 1234 C C . ARG A 1 150 ? -1.241 -11.741 0.115 1.00 98.31 150 ARG A C 1
ATOM 1236 O O . ARG A 1 150 ? -2.054 -11.880 -0.792 1.00 98.31 150 ARG A O 1
ATOM 1243 N N . ARG A 1 151 ? -1.561 -11.873 1.405 1.00 97.69 151 ARG A N 1
ATOM 1244 C CA . ARG A 1 151 ? -2.920 -12.182 1.879 1.00 97.69 151 ARG A CA 1
ATOM 1245 C C . ARG A 1 151 ? -3.918 -11.084 1.495 1.00 97.69 151 ARG A C 1
ATOM 1247 O O . ARG A 1 151 ? -4.999 -11.400 1.007 1.00 97.69 151 ARG A O 1
ATOM 1254 N N . LEU A 1 152 ? -3.541 -9.813 1.646 1.00 98.25 152 LEU A N 1
ATOM 1255 C CA . LEU A 1 152 ? -4.362 -8.674 1.219 1.00 98.25 152 LEU A CA 1
ATOM 1256 C C . LEU A 1 152 ? -4.577 -8.666 -0.302 1.00 98.25 152 LEU A C 1
ATOM 1258 O O . LEU A 1 152 ? -5.709 -8.528 -0.765 1.00 98.25 152 LEU A O 1
ATOM 1262 N N . ALA A 1 153 ? -3.514 -8.878 -1.082 1.00 96.62 153 ALA A N 1
ATOM 1263 C CA . ALA A 1 153 ? -3.592 -8.937 -2.540 1.00 96.62 153 ALA A CA 1
ATOM 1264 C C . ALA A 1 153 ? -4.506 -10.076 -3.025 1.00 96.62 153 ALA A C 1
ATOM 1266 O O . ALA A 1 153 ? -5.323 -9.864 -3.916 1.00 96.62 153 ALA A O 1
ATOM 1267 N N . GLN A 1 154 ? -4.428 -11.255 -2.399 1.00 97.25 154 GLN A N 1
ATOM 1268 C CA . GLN A 1 154 ? -5.305 -12.395 -2.694 1.00 97.25 154 GLN A CA 1
ATOM 1269 C C . GLN A 1 154 ? -6.774 -12.120 -2.346 1.00 97.25 154 GLN A C 1
ATOM 1271 O O . GLN A 1 154 ? -7.662 -12.560 -3.071 1.00 97.25 154 GLN A O 1
ATOM 1276 N N . ALA A 1 155 ? -7.043 -11.385 -1.263 1.00 97.06 155 ALA A N 1
ATOM 1277 C CA . ALA A 1 155 ? -8.403 -10.986 -0.899 1.00 97.06 155 ALA A CA 1
ATOM 1278 C C . ALA A 1 155 ? -9.000 -9.946 -1.870 1.00 97.06 155 ALA A C 1
ATOM 1280 O O . ALA A 1 155 ? -10.221 -9.878 -2.029 1.00 97.06 155 ALA A O 1
ATOM 1281 N N . GLY A 1 156 ? -8.139 -9.164 -2.528 1.00 97.06 156 GLY A N 1
ATOM 1282 C CA . GLY A 1 156 ? -8.496 -8.190 -3.554 1.00 97.06 156 GLY A CA 1
ATOM 1283 C C . GLY A 1 156 ? -9.029 -6.884 -2.969 1.00 97.06 156 GLY A C 1
ATOM 1284 O O . GLY A 1 156 ? -10.039 -6.859 -2.268 1.00 97.06 156 GLY A O 1
ATOM 1285 N N . TRP A 1 157 ? -8.364 -5.774 -3.282 1.00 98.19 157 TRP A N 1
ATOM 1286 C CA . TRP A 1 157 ? -8.782 -4.444 -2.836 1.00 98.19 157 TRP A CA 1
ATOM 1287 C C . TRP A 1 157 ? -10.208 -4.089 -3.296 1.00 98.19 157 TRP A C 1
ATOM 1289 O O . TRP A 1 157 ? -10.631 -4.466 -4.396 1.00 98.19 157 TRP A O 1
ATOM 1299 N N . ARG A 1 158 ? -10.949 -3.349 -2.461 1.00 97.31 158 ARG A N 1
ATOM 1300 C CA . ARG A 1 158 ? -12.319 -2.892 -2.732 1.00 97.31 158 ARG A CA 1
ATOM 1301 C C . ARG A 1 158 ? -12.391 -1.359 -2.732 1.00 97.31 158 ARG A C 1
ATOM 1303 O O . ARG A 1 158 ? -11.970 -0.758 -1.753 1.00 97.31 158 ARG A O 1
ATOM 1310 N N . PRO A 1 159 ? -13.016 -0.733 -3.749 1.00 96.06 159 PRO A N 1
ATOM 1311 C CA . PRO A 1 159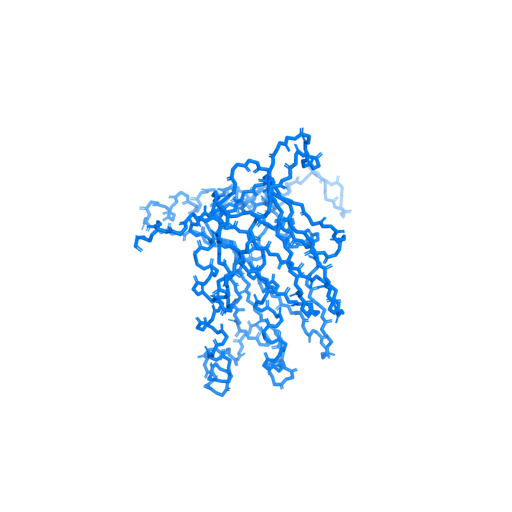 ? -13.141 0.726 -3.824 1.00 96.06 159 PRO A CA 1
ATOM 1312 C C . PRO A 1 159 ? -14.112 1.325 -2.810 1.00 96.06 159 PRO A C 1
ATOM 1314 O O . PRO A 1 159 ? -14.050 2.514 -2.525 1.00 96.06 159 PRO A O 1
ATOM 1317 N N . ILE A 1 160 ? -15.026 0.514 -2.278 1.00 94.81 160 ILE A N 1
ATOM 1318 C CA . ILE A 1 160 ? -15.938 0.928 -1.217 1.00 94.81 160 ILE A CA 1
ATOM 1319 C C . ILE A 1 160 ? -15.462 0.283 0.082 1.00 94.81 160 ILE A C 1
ATOM 1321 O O . ILE A 1 160 ? -15.694 -0.906 0.314 1.00 94.81 160 ILE A O 1
ATOM 1325 N N . THR A 1 161 ? -14.795 1.072 0.926 1.00 95.12 161 THR A N 1
ATOM 1326 C CA . THR A 1 161 ? -14.219 0.595 2.191 1.00 95.12 161 THR A CA 1
ATOM 1327 C C . THR A 1 161 ? -15.292 0.186 3.199 1.00 95.12 161 THR A C 1
ATOM 1329 O O . THR A 1 161 ? -15.091 -0.765 3.947 1.00 95.12 161 THR A O 1
ATOM 1332 N N . ALA A 1 162 ? -16.439 0.874 3.247 1.00 94.75 162 ALA A N 1
ATOM 1333 C CA . ALA A 1 162 ? -17.488 0.639 4.254 1.00 94.75 162 ALA A CA 1
ATOM 1334 C C . ALA A 1 162 ? -16.953 0.591 5.707 1.00 94.75 162 ALA A C 1
ATOM 1336 O O . ALA A 1 162 ? -17.482 -0.124 6.562 1.00 94.75 162 ALA A O 1
ATOM 1337 N N . ALA A 1 163 ? -15.871 1.330 5.955 1.00 95.56 163 ALA A N 1
ATOM 1338 C CA . ALA A 1 163 ? -15.264 1.552 7.251 1.00 95.56 163 ALA A CA 1
ATOM 1339 C C . ALA A 1 163 ? -14.742 2.990 7.313 1.00 95.56 163 ALA A C 1
ATOM 1341 O O . ALA A 1 163 ? -14.376 3.563 6.286 1.00 95.56 163 ALA A O 1
ATOM 1342 N N . TRP A 1 164 ? -14.738 3.567 8.508 1.00 97.38 164 TRP A N 1
ATOM 1343 C CA . TRP A 1 164 ? -14.433 4.970 8.749 1.00 97.38 164 TRP A CA 1
ATOM 1344 C C . TRP A 1 164 ? -13.546 5.107 9.973 1.00 97.38 164 TRP A C 1
ATOM 1346 O O . TRP A 1 164 ? -13.752 4.427 10.977 1.00 97.38 164 TRP A O 1
ATOM 1356 N N . SER A 1 165 ? -12.597 6.026 9.878 1.00 98.06 165 SER A N 1
ATOM 1357 C CA . SE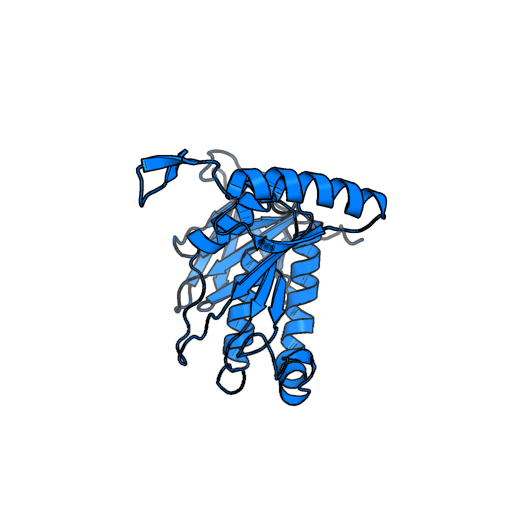R A 1 165 ? -11.753 6.449 10.985 1.00 98.06 165 SER A CA 1
ATOM 1358 C C . SER A 1 165 ? -12.360 7.665 11.684 1.00 98.06 165 SER A C 1
ATOM 1360 O O . SER A 1 165 ? -12.892 8.559 11.022 1.00 98.06 165 SER A O 1
ATOM 1362 N N . SER A 1 166 ? -12.241 7.735 13.012 1.00 98.19 166 SER A N 1
ATOM 1363 C CA . SER A 1 166 ? -12.533 8.953 13.781 1.00 98.19 166 SER A CA 1
ATOM 1364 C C . SER A 1 166 ? -11.445 10.032 13.660 1.00 98.19 166 SER A C 1
ATOM 1366 O O . SER A 1 166 ? -11.645 11.157 14.114 1.00 98.19 166 SER A O 1
ATOM 1368 N N . GLN A 1 167 ? -10.308 9.711 13.034 1.00 98.38 167 GLN A N 1
ATOM 1369 C CA . GLN A 1 167 ? -9.144 10.584 12.884 1.00 98.38 167 GLN A CA 1
ATOM 1370 C C . GLN A 1 167 ? -8.835 10.850 11.401 1.00 98.38 167 GLN A C 1
ATOM 1372 O O . GLN A 1 167 ? -8.643 9.899 10.641 1.00 98.38 167 GLN A O 1
ATOM 1377 N N . PRO A 1 168 ? -8.695 12.118 10.967 1.00 96.88 168 PRO A N 1
ATOM 1378 C CA . PRO A 1 168 ? -8.583 12.469 9.547 1.00 96.88 168 PRO A CA 1
ATOM 1379 C C . PRO A 1 168 ? -7.267 12.036 8.883 1.00 96.88 168 PRO A C 1
ATOM 1381 O O . PRO A 1 168 ? -7.211 11.945 7.664 1.00 96.88 168 PRO A O 1
ATOM 1384 N N . ARG A 1 169 ? -6.209 11.779 9.667 1.00 97.75 169 ARG A N 1
ATOM 1385 C CA . ARG A 1 169 ? -4.905 11.284 9.176 1.00 97.75 169 ARG A CA 1
ATOM 1386 C C . ARG A 1 169 ? -4.690 9.790 9.422 1.00 97.75 169 ARG A C 1
ATOM 1388 O O . ARG A 1 169 ? -3.560 9.316 9.360 1.00 97.75 169 ARG A O 1
ATOM 1395 N N . VAL A 1 170 ? -5.759 9.066 9.747 1.00 98.75 170 VAL A N 1
ATOM 1396 C CA . VAL A 1 170 ? -5.741 7.606 9.815 1.00 98.75 170 VAL A CA 1
ATOM 1397 C C . VAL A 1 170 ? -6.596 7.074 8.675 1.00 98.75 170 VAL A C 1
ATOM 1399 O O . VAL A 1 170 ? -7.813 7.266 8.667 1.00 98.75 170 VAL A O 1
ATOM 1402 N N . TYR A 1 171 ? -5.951 6.428 7.711 1.00 98.56 171 TYR A N 1
ATOM 1403 C CA . TYR A 1 171 ? -6.596 5.929 6.500 1.00 98.56 171 TYR A CA 1
ATOM 1404 C C . TYR A 1 171 ? -6.973 4.461 6.649 1.00 98.56 171 TYR A C 1
ATOM 1406 O O . TYR A 1 171 ? -6.279 3.699 7.328 1.00 98.56 171 TYR A O 1
ATOM 1414 N N . VAL A 1 172 ? -8.084 4.079 6.019 1.00 98.44 172 VAL A N 1
ATOM 1415 C CA . VAL A 1 172 ? -8.651 2.734 6.114 1.00 98.44 172 VAL A CA 1
ATOM 1416 C C . VAL A 1 172 ? -8.946 2.203 4.719 1.00 98.44 172 VAL A C 1
ATOM 1418 O O . VAL A 1 172 ? -9.793 2.756 4.020 1.00 98.44 172 VAL A O 1
ATOM 1421 N N . GLU A 1 173 ? -8.311 1.092 4.345 1.00 98.38 173 GLU A N 1
ATOM 1422 C CA . GLU A 1 173 ? -8.554 0.413 3.067 1.00 98.38 173 GLU A CA 1
ATOM 1423 C C . GLU A 1 173 ? -9.145 -0.980 3.296 1.00 98.38 173 GLU A C 1
ATOM 1425 O O . GLU A 1 173 ? -8.857 -1.639 4.298 1.00 98.38 173 GLU A O 1
ATOM 1430 N N . ARG A 1 174 ? -9.967 -1.457 2.350 1.00 97.25 174 ARG A N 1
ATOM 1431 C CA . ARG A 1 174 ? -10.607 -2.779 2.423 1.00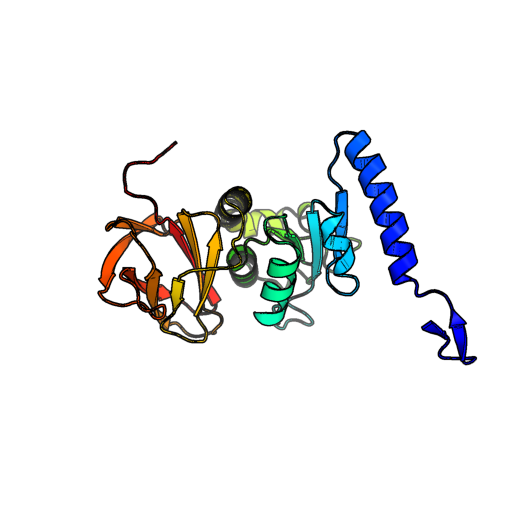 97.25 174 ARG A CA 1
ATOM 1432 C C . ARG A 1 174 ? -10.040 -3.750 1.399 1.00 97.25 174 ARG A C 1
ATOM 1434 O O . ARG A 1 174 ? -9.951 -3.444 0.212 1.00 97.25 174 ARG A O 1
ATOM 1441 N N . PHE A 1 175 ? -9.787 -4.975 1.855 1.00 97.62 175 PHE A N 1
ATOM 1442 C CA . PHE A 1 175 ? -9.384 -6.101 1.018 1.00 97.62 175 PHE A CA 1
ATOM 1443 C C . PHE A 1 175 ? -10.329 -7.284 1.243 1.00 97.62 175 PHE A C 1
ATOM 1445 O O . PHE A 1 175 ? -10.454 -7.829 2.344 1.00 97.62 175 PHE A O 1
ATOM 1452 N N . GLY A 1 176 ? -11.032 -7.671 0.181 1.00 94.44 176 GLY A N 1
ATOM 1453 C CA . GLY A 1 176 ? -12.111 -8.646 0.236 1.00 94.44 176 GLY A CA 1
ATOM 1454 C C . GLY A 1 176 ? -13.238 -8.193 1.163 1.00 94.44 176 GLY A C 1
ATOM 1455 O O . GLY A 1 176 ? -13.548 -7.008 1.277 1.00 94.44 176 GLY A O 1
ATOM 1456 N N . THR A 1 177 ? -13.863 -9.154 1.829 1.00 90.62 177 THR A N 1
ATOM 1457 C CA . THR A 1 177 ? -14.874 -8.915 2.871 1.00 90.62 177 THR A CA 1
ATOM 1458 C C . THR A 1 177 ? -14.279 -8.926 4.279 1.00 90.62 177 THR A C 1
ATOM 1460 O O . THR A 1 177 ? -14.951 -8.513 5.218 1.00 90.62 177 THR A O 1
ATOM 1463 N N . ARG A 1 178 ? -13.024 -9.373 4.420 1.00 90.94 178 ARG A N 1
ATOM 1464 C CA . ARG A 1 178 ? -12.438 -9.815 5.692 1.00 90.94 178 ARG A CA 1
ATOM 1465 C C . ARG A 1 178 ? -11.348 -8.903 6.245 1.00 90.94 178 ARG A C 1
ATOM 1467 O O . ARG A 1 178 ? -11.163 -8.883 7.453 1.00 90.94 178 ARG A O 1
ATOM 1474 N N . TYR A 1 179 ? -10.598 -8.195 5.403 1.00 96.38 179 TYR A N 1
ATOM 1475 C CA . TYR A 1 179 ? -9.417 -7.473 5.874 1.00 96.38 179 TYR A CA 1
ATOM 1476 C C . TYR A 1 179 ? -9.568 -5.965 5.738 1.00 96.38 179 TYR A C 1
ATOM 1478 O O . TYR A 1 179 ? -10.044 -5.463 4.714 1.00 96.38 179 TYR A O 1
ATOM 1486 N N . LEU A 1 180 ? -9.100 -5.260 6.765 1.00 97.75 180 LEU A N 1
ATOM 1487 C CA . LEU A 1 180 ? -8.920 -3.814 6.766 1.00 97.75 180 LEU A CA 1
ATOM 1488 C C . LEU A 1 180 ? -7.468 -3.489 7.088 1.00 97.75 180 LEU A C 1
ATOM 1490 O O . LEU A 1 180 ? -6.899 -4.059 8.018 1.00 97.75 180 LEU A O 1
ATOM 1494 N N . THR A 1 181 ? -6.878 -2.557 6.357 1.00 98.69 181 THR A N 1
ATOM 1495 C CA . THR A 1 181 ? -5.662 -1.875 6.811 1.00 98.69 181 THR A CA 1
ATOM 1496 C C . THR A 1 181 ? -6.069 -0.582 7.501 1.00 98.69 181 THR A C 1
ATOM 1498 O O . THR A 1 181 ? -7.040 0.055 7.100 1.00 98.69 181 THR A O 1
ATOM 1501 N N . VAL A 1 182 ? -5.351 -0.210 8.557 1.00 98.75 182 VAL A N 1
ATOM 1502 C CA . VAL A 1 182 ? -5.556 1.038 9.296 1.00 98.75 182 VAL A CA 1
ATOM 1503 C C . VAL A 1 182 ? -4.189 1.672 9.492 1.00 98.75 182 VAL A C 1
ATOM 1505 O O . VAL A 1 182 ? -3.359 1.126 10.218 1.00 98.75 182 VAL A O 1
ATOM 1508 N N . PHE A 1 183 ? -3.935 2.784 8.811 1.00 98.81 183 PHE A N 1
ATOM 1509 C CA . PHE A 1 183 ? -2.607 3.391 8.738 1.00 98.81 183 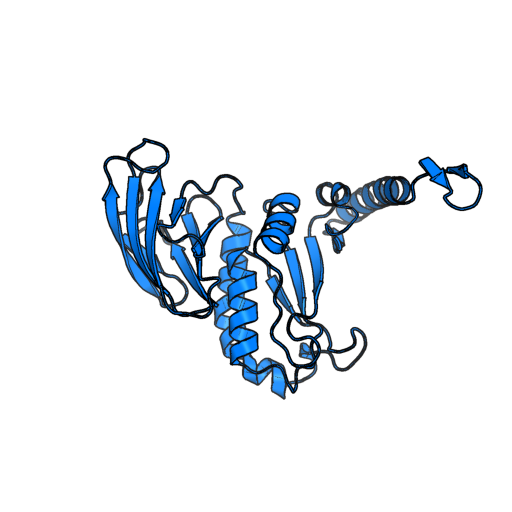PHE A CA 1
ATOM 1510 C C . PHE A 1 183 ? -2.622 4.821 9.261 1.00 98.81 183 PHE A C 1
ATOM 1512 O O . PHE A 1 183 ? -3.378 5.651 8.760 1.00 98.81 183 PHE A O 1
ATOM 1519 N N . ASN A 1 184 ? -1.774 5.115 10.247 1.00 98.69 184 ASN A N 1
ATOM 1520 C CA . ASN A 1 184 ? -1.577 6.470 10.752 1.00 98.69 184 ASN A CA 1
ATOM 1521 C C . ASN A 1 184 ? -0.526 7.203 9.912 1.00 98.69 184 ASN A C 1
ATOM 1523 O O . ASN A 1 184 ? 0.661 6.971 10.077 1.00 98.69 184 ASN A O 1
ATOM 1527 N N . ASP A 1 185 ? -0.939 8.143 9.070 1.00 98.19 185 ASP A N 1
ATOM 1528 C CA . ASP A 1 185 ? -0.032 8.915 8.205 1.00 98.19 185 ASP A CA 1
ATOM 1529 C C . ASP A 1 185 ? 0.657 10.088 8.927 1.00 98.19 185 ASP A C 1
ATOM 1531 O O . ASP A 1 185 ? 1.443 10.834 8.343 1.00 98.19 185 ASP A O 1
ATOM 1535 N N . SER A 1 186 ? 0.367 10.291 10.213 1.00 97.38 186 SER A N 1
ATOM 1536 C CA . SER A 1 186 ? 1.044 11.305 11.018 1.00 97.38 186 SER A CA 1
ATOM 1537 C C . SER A 1 186 ? 2.311 10.769 11.682 1.00 97.38 186 SER A C 1
ATOM 1539 O O . SER A 1 186 ? 2.447 9.577 11.922 1.00 97.38 186 SER A O 1
ATOM 1541 N N . SER A 1 187 ? 3.232 11.663 12.048 1.00 95.75 187 SER A N 1
ATOM 1542 C CA . SER A 1 187 ? 4.443 11.307 12.801 1.00 95.75 187 SER A CA 1
ATOM 1543 C C . SER A 1 187 ? 4.205 11.090 14.300 1.00 95.75 187 SER A C 1
ATOM 1545 O O . SER A 1 187 ? 5.106 10.626 14.997 1.00 95.75 187 SER A O 1
ATOM 1547 N N . ALA A 1 188 ? 3.020 11.434 14.811 1.00 97.62 188 ALA A N 1
ATOM 1548 C CA . ALA A 1 188 ? 2.681 11.334 16.224 1.00 97.62 188 ALA A CA 1
ATOM 1549 C C . ALA A 1 188 ? 1.780 10.116 16.486 1.00 97.62 188 ALA A C 1
ATOM 1551 O O . ALA A 1 188 ? 0.991 9.746 15.616 1.00 97.62 188 ALA A O 1
ATOM 1552 N N . PRO A 1 189 ? 1.847 9.508 17.683 1.00 98.19 189 PRO A N 1
ATOM 1553 C CA . PRO A 1 189 ? 0.885 8.490 18.078 1.00 98.19 189 PRO A CA 1
ATOM 1554 C C . PRO A 1 189 ? -0.547 9.027 18.095 1.00 98.19 189 PRO A C 1
ATOM 1556 O O . PRO A 1 189 ? -0.773 10.201 18.398 1.00 98.19 189 PRO A O 1
ATOM 1559 N N . VAL A 1 190 ? -1.511 8.151 17.824 1.00 98.56 190 VAL A N 1
ATOM 1560 C CA . VAL A 1 190 ? -2.933 8.496 17.789 1.00 98.56 190 VAL A CA 1
ATOM 1561 C C . VAL A 1 190 ? -3.783 7.394 18.419 1.00 98.56 190 VAL A C 1
ATOM 1563 O O . VAL A 1 190 ? -3.508 6.207 18.248 1.00 98.56 190 VAL A O 1
ATOM 1566 N N . GLU A 1 191 ? -4.819 7.812 19.143 1.00 98.50 191 GLU A N 1
ATOM 1567 C CA . GLU A 1 191 ? -5.933 6.961 19.563 1.00 98.50 191 GLU A CA 1
ATOM 1568 C C . GLU A 1 191 ? -7.074 7.157 18.550 1.00 98.50 191 GLU A C 1
ATOM 1570 O O . GLU A 1 191 ? -7.458 8.295 18.241 1.00 98.50 191 GLU A O 1
ATOM 1575 N N . VAL A 1 192 ? -7.584 6.065 17.985 1.00 98.50 192 VAL A N 1
ATOM 1576 C CA . VAL A 1 192 ? -8.541 6.089 16.872 1.00 98.50 192 VAL A CA 1
ATOM 1577 C C . VAL A 1 192 ? -9.614 5.021 17.038 1.00 98.50 192 VAL A C 1
ATOM 1579 O O . VAL A 1 192 ? -9.339 3.897 17.453 1.00 98.50 192 VAL A O 1
ATOM 1582 N N . ASP A 1 193 ? -10.837 5.372 16.651 1.00 97.81 193 ASP A N 1
ATOM 1583 C CA . ASP A 1 193 ? -11.952 4.440 16.542 1.00 97.81 193 ASP A CA 1
ATOM 1584 C C . ASP A 1 193 ? -12.204 4.130 15.069 1.00 97.81 193 ASP A C 1
ATOM 1586 O O . ASP A 1 193 ? -12.339 5.039 14.242 1.00 97.81 193 ASP A O 1
ATOM 1590 N N . ILE A 1 194 ? -12.282 2.841 14.749 1.00 97.12 194 ILE A N 1
ATOM 1591 C CA . ILE A 1 194 ? -12.596 2.351 13.409 1.00 97.12 194 ILE A CA 1
ATOM 1592 C C . ILE A 1 194 ? -14.002 1.784 13.433 1.00 97.12 194 ILE A C 1
ATOM 1594 O O . ILE A 1 194 ? -14.261 0.758 14.056 1.00 97.12 194 ILE A O 1
ATOM 1598 N N . THR A 1 195 ? -14.912 2.454 12.736 1.00 96.12 195 THR A N 1
ATOM 1599 C CA . THR A 1 195 ? -16.309 2.039 12.606 1.00 96.12 195 THR A CA 1
ATOM 1600 C C . THR A 1 195 ? -16.520 1.353 11.265 1.00 96.12 195 THR A C 1
ATOM 1602 O O . THR A 1 195 ? -16.108 1.885 10.245 1.00 96.12 195 THR A O 1
ATOM 1605 N N . CYS A 1 196 ? -17.197 0.211 11.236 1.00 93.94 196 CYS A N 1
ATOM 1606 C CA . CYS A 1 196 ? -17.524 -0.544 10.025 1.00 93.94 196 CYS A CA 1
ATOM 1607 C C . CYS A 1 196 ? -19.035 -0.728 9.893 1.00 93.94 196 CYS A C 1
ATOM 1609 O O . CYS A 1 196 ? -19.725 -0.917 10.895 1.00 93.94 196 CYS A O 1
ATOM 1611 N N . ALA A 1 197 ? -19.549 -0.706 8.664 1.00 90.56 197 ALA A N 1
ATOM 1612 C CA . ALA A 1 197 ? -20.948 -1.025 8.388 1.00 90.56 197 ALA A CA 1
ATOM 1613 C C . ALA A 1 197 ? -21.181 -2.539 8.283 1.00 90.56 197 ALA A C 1
ATOM 1615 O O . ALA A 1 197 ? -20.327 -3.274 7.786 1.00 90.56 197 ALA A O 1
ATOM 1616 N N . GLY A 1 198 ? -22.380 -2.975 8.682 1.00 78.50 198 GLY A N 1
ATOM 1617 C CA . GLY A 1 198 ? -22.804 -4.372 8.595 1.00 78.50 198 GLY A CA 1
ATOM 1618 C C . GLY A 1 198 ? -22.367 -5.228 9.790 1.00 78.50 198 GLY A C 1
ATOM 1619 O O . GLY A 1 198 ? -21.817 -4.707 10.764 1.00 78.50 198 GLY A O 1
ATOM 1620 N N . PRO A 1 199 ? -22.649 -6.542 9.755 1.00 68.75 199 PRO A N 1
ATOM 1621 C CA . PRO A 1 199 ? -22.250 -7.447 10.819 1.00 68.75 199 PRO A CA 1
ATOM 1622 C C . PRO A 1 199 ? -20.728 -7.606 10.803 1.00 68.75 199 PRO A C 1
ATOM 1624 O O . PRO A 1 199 ? -20.151 -8.134 9.855 1.00 68.75 199 PRO A O 1
ATOM 1627 N N . VAL A 1 200 ? -20.085 -7.148 11.869 1.00 69.81 200 VAL A N 1
ATOM 1628 C CA . VAL A 1 200 ? -18.676 -7.419 12.157 1.00 69.81 200 VAL A CA 1
ATOM 1629 C C . VAL A 1 200 ? -18.649 -8.398 13.325 1.00 69.81 200 VAL A C 1
ATOM 1631 O O . VAL A 1 200 ? -19.454 -8.245 14.249 1.00 69.81 200 VAL A O 1
ATOM 1634 N N . PRO A 1 201 ? -17.781 -9.419 13.313 1.00 70.94 201 PRO A N 1
ATOM 1635 C CA . PRO A 1 201 ? -17.676 -10.323 14.445 1.00 70.94 201 PRO A CA 1
ATOM 1636 C C . PRO A 1 201 ? -17.281 -9.557 15.705 1.00 70.94 201 PRO A C 1
ATOM 1638 O O . PRO A 1 201 ? -16.436 -8.666 15.670 1.00 70.94 201 PRO A O 1
ATOM 1641 N N . GLN A 1 202 ? -17.857 -9.958 16.838 1.00 76.88 202 GLN A N 1
ATOM 1642 C CA . GLN A 1 202 ? -17.559 -9.364 18.144 1.00 76.88 202 GLN A CA 1
ATOM 1643 C C . GLN A 1 202 ? -16.067 -9.476 18.509 1.00 76.88 202 GLN A C 1
ATOM 1645 O O . GLN A 1 202 ? -15.534 -8.624 19.220 1.00 76.88 202 GLN A O 1
ATOM 1650 N N . ALA A 1 203 ? -15.388 -10.504 17.992 1.00 80.69 203 ALA A N 1
ATOM 1651 C CA . ALA A 1 203 ? -13.957 -10.720 18.140 1.00 80.69 203 ALA A CA 1
ATOM 1652 C C . ALA A 1 203 ? -13.286 -10.852 16.766 1.00 80.69 203 ALA A C 1
ATOM 1654 O O . ALA A 1 203 ? -13.729 -11.634 15.927 1.00 80.69 203 ALA A O 1
ATOM 1655 N N . GLY A 1 204 ? -12.197 -10.113 16.578 1.00 86.31 204 GLY A N 1
ATOM 1656 C CA . GLY A 1 204 ? -11.286 -10.201 15.441 1.00 86.31 204 GLY A CA 1
ATOM 1657 C C . GLY A 1 204 ? -9.830 -10.227 15.906 1.00 86.31 204 GLY A C 1
ATOM 1658 O O . GLY A 1 204 ? -9.533 -10.377 17.098 1.00 86.31 204 GLY A O 1
ATOM 1659 N N . ARG A 1 205 ? -8.897 -10.068 14.966 1.00 93.25 205 ARG A N 1
ATOM 1660 C CA . ARG A 1 205 ? -7.456 -10.095 15.257 1.00 93.25 205 ARG A CA 1
ATOM 1661 C C . ARG A 1 205 ? -6.711 -9.010 14.496 1.00 93.25 205 ARG A C 1
ATOM 1663 O O . ARG A 1 205 ? -6.976 -8.799 13.322 1.00 93.25 205 ARG A O 1
ATOM 1670 N N . GLU A 1 206 ? -5.743 -8.371 15.140 1.00 95.38 206 GLU A N 1
ATOM 1671 C CA . GLU A 1 206 ? -4.739 -7.557 14.457 1.00 95.38 206 GLU A CA 1
ATOM 1672 C C . GLU A 1 206 ? -3.580 -8.480 14.044 1.00 95.38 206 GLU A C 1
ATOM 1674 O O . GLU A 1 206 ? -2.983 -9.161 14.879 1.00 95.38 206 GLU A O 1
ATOM 1679 N N . LEU A 1 207 ? -3.324 -8.593 12.742 1.00 96.62 207 LEU A N 1
ATOM 1680 C CA . LEU A 1 207 ? -2.494 -9.650 12.168 1.00 96.62 207 LEU A CA 1
ATOM 1681 C C . LEU A 1 207 ? -0.986 -9.434 12.342 1.00 96.62 207 LEU A C 1
ATOM 1683 O O . LEU A 1 207 ? -0.255 -10.424 12.300 1.00 96.62 207 LEU A O 1
ATOM 1687 N N . LEU A 1 208 ? -0.510 -8.198 12.519 1.00 95.62 208 LEU A N 1
ATOM 1688 C CA . LEU A 1 208 ? 0.925 -7.909 12.646 1.00 95.62 208 LEU A CA 1
ATOM 1689 C C . LEU A 1 208 ? 1.454 -8.191 14.058 1.00 95.62 208 LEU A C 1
ATOM 1691 O O . LEU A 1 208 ? 2.563 -8.702 14.207 1.00 95.62 208 LEU A O 1
ATOM 1695 N N . SER A 1 209 ? 0.664 -7.886 15.085 1.00 93.19 209 SER A N 1
ATOM 1696 C CA . SER A 1 209 ? 0.961 -8.136 16.503 1.00 93.19 209 SER A CA 1
ATOM 1697 C C . SER A 1 209 ? 0.338 -9.431 17.029 1.00 93.19 209 SER A C 1
ATOM 1699 O O . SER A 1 209 ? 0.745 -9.938 18.073 1.00 93.19 209 SER A O 1
ATOM 1701 N N . GLY A 1 210 ? -0.675 -9.968 16.343 1.00 92.44 210 GLY A N 1
ATOM 1702 C CA . GLY A 1 210 ? -1.459 -11.120 16.794 1.00 92.44 210 GLY A CA 1
ATOM 1703 C C . GLY A 1 210 ? -2.453 -10.807 17.920 1.00 92.44 210 GLY A C 1
ATOM 1704 O O . GLY A 1 210 ? -3.097 -11.734 18.431 1.00 92.44 210 GLY A O 1
ATOM 1705 N N . ARG A 1 211 ? -2.590 -9.534 18.314 1.00 92.12 211 ARG A N 1
ATOM 1706 C CA . ARG A 1 211 ? -3.475 -9.088 19.396 1.00 92.12 211 ARG A CA 1
ATOM 1707 C C . ARG A 1 211 ? -4.945 -9.285 19.018 1.00 92.12 211 ARG A C 1
ATOM 1709 O O . ARG A 1 211 ? -5.340 -9.060 17.876 1.00 92.12 211 ARG A O 1
ATOM 1716 N N . ALA A 1 212 ? -5.764 -9.693 19.984 1.00 92.44 212 ALA A N 1
ATOM 1717 C CA . ALA A 1 212 ? -7.214 -9.738 19.810 1.00 92.44 212 ALA A CA 1
ATOM 1718 C C . ALA A 1 212 ? -7.791 -8.319 19.671 1.00 92.44 212 ALA A C 1
ATOM 1720 O O . ALA A 1 212 ? -7.312 -7.382 20.312 1.00 92.44 212 ALA A O 1
ATOM 1721 N N . VAL A 1 213 ? -8.822 -8.171 18.844 1.00 92.81 213 VAL A N 1
ATOM 1722 C CA . VAL A 1 213 ? -9.549 -6.912 18.642 1.00 92.81 213 VAL A CA 1
ATOM 1723 C C . VAL A 1 213 ? -11.015 -7.154 18.960 1.00 92.81 213 VAL A C 1
ATOM 1725 O O . VAL A 1 213 ? -11.620 -8.076 18.417 1.00 92.81 213 VAL A O 1
ATOM 1728 N N . THR A 1 214 ? -11.582 -6.325 19.830 1.00 92.38 214 THR A N 1
ATOM 1729 C CA . THR A 1 214 ? -12.994 -6.409 20.210 1.00 92.38 214 THR A CA 1
ATOM 1730 C C . THR A 1 214 ? -13.787 -5.353 19.460 1.00 92.38 214 THR A C 1
ATOM 1732 O O . THR A 1 214 ? -13.407 -4.181 19.448 1.00 92.38 214 THR A O 1
ATOM 1735 N N . TRP A 1 215 ? -14.903 -5.770 18.873 1.00 92.75 215 TRP A N 1
ATOM 1736 C CA . TRP A 1 215 ? -15.827 -4.894 18.166 1.00 92.75 215 TRP A CA 1
ATOM 1737 C C . TRP A 1 215 ? -17.098 -4.703 18.996 1.00 92.75 215 TRP A C 1
ATOM 1739 O O . TRP A 1 215 ? -17.794 -5.665 19.324 1.00 92.75 215 TRP A O 1
ATOM 1749 N N . GLY A 1 216 ? -17.392 -3.454 19.354 1.00 91.75 216 GLY A N 1
ATOM 1750 C CA . GLY A 1 216 ? -18.625 -3.059 20.032 1.00 91.75 216 GLY A CA 1
ATOM 1751 C C . GLY A 1 216 ? -19.703 -2.648 19.026 1.00 91.75 216 GLY A C 1
ATOM 1752 O O . GLY A 1 216 ? -19.370 -2.034 18.012 1.00 91.75 216 GLY A O 1
ATOM 1753 N N . PRO A 1 217 ? -20.989 -2.951 19.264 1.00 92.06 217 PRO A N 1
ATOM 1754 C CA . PRO A 1 217 ? -22.057 -2.563 18.350 1.00 92.06 217 PRO A CA 1
ATOM 1755 C C . PRO A 1 217 ? -22.235 -1.040 18.318 1.00 92.06 217 PRO A C 1
ATOM 1757 O O . PRO A 1 217 ? -22.155 -0.371 19.348 1.00 92.06 217 PRO A O 1
ATOM 1760 N N . VAL A 1 218 ? -22.554 -0.497 17.143 1.00 92.00 218 VAL A N 1
ATOM 1761 C CA . VAL A 1 218 ? -22.999 0.893 16.984 1.00 92.00 218 VAL A CA 1
ATOM 1762 C C . VAL A 1 218 ? -24.338 0.938 16.261 1.00 92.00 218 VAL A C 1
ATOM 1764 O O . VAL A 1 218 ? -24.530 0.308 15.221 1.00 92.00 218 VAL A O 1
ATOM 1767 N N . ALA A 1 219 ? -25.279 1.708 16.813 1.00 86.50 219 ALA A N 1
ATOM 1768 C CA . ALA A 1 219 ? -26.628 1.815 16.261 1.00 86.50 219 ALA A CA 1
ATOM 1769 C C . ALA A 1 219 ? -26.641 2.477 14.873 1.00 86.50 219 ALA A C 1
ATOM 1771 O O . ALA A 1 219 ? -27.466 2.130 14.030 1.00 86.50 219 ALA A O 1
ATOM 1772 N N . LYS A 1 220 ? -25.727 3.426 14.634 1.00 89.69 220 LYS A N 1
ATOM 1773 C CA . LYS A 1 220 ? -25.653 4.189 13.388 1.00 89.69 220 LYS A CA 1
ATOM 1774 C C . LYS A 1 220 ? -24.204 4.528 13.036 1.00 89.69 220 LYS A C 1
ATOM 1776 O O . LYS A 1 220 ? -23.541 5.269 13.753 1.00 89.69 220 LYS A O 1
ATOM 1781 N N . THR A 1 221 ? -23.731 3.986 11.923 1.00 92.31 221 THR A N 1
ATOM 1782 C CA . THR A 1 221 ? -22.466 4.352 11.268 1.00 92.31 221 THR A CA 1
ATOM 1783 C C . THR A 1 221 ? -22.610 5.680 10.512 1.00 92.31 221 THR A C 1
ATOM 1785 O O . THR A 1 221 ? -23.737 6.153 10.321 1.00 92.31 221 THR A O 1
ATOM 1788 N N . PRO A 1 222 ? -21.515 6.274 9.998 1.00 92.38 222 PRO A N 1
ATOM 1789 C CA . PRO A 1 222 ? -21.599 7.435 9.106 1.00 92.38 222 PRO A CA 1
ATOM 1790 C C . PRO A 1 222 ? -22.498 7.223 7.874 1.00 92.38 222 PRO A C 1
ATOM 1792 O O . PRO A 1 222 ? -23.102 8.172 7.387 1.00 92.38 222 PRO A O 1
ATOM 1795 N N . ALA A 1 223 ? -22.658 5.978 7.409 1.00 91.06 223 ALA A N 1
ATOM 1796 C CA . ALA A 1 223 ? -23.579 5.614 6.327 1.00 91.06 223 ALA A CA 1
ATOM 1797 C C . ALA A 1 223 ? -25.050 5.454 6.771 1.00 91.06 223 ALA A C 1
ATOM 1799 O O . ALA A 1 223 ? -25.908 5.101 5.967 1.00 91.06 223 ALA A O 1
ATOM 1800 N N . GLY A 1 224 ? -25.364 5.681 8.047 1.00 91.62 224 GLY A N 1
ATOM 1801 C CA . GLY A 1 224 ? -26.728 5.634 8.570 1.00 91.62 224 GLY A CA 1
ATOM 1802 C C . GLY A 1 224 ? -27.271 4.240 8.895 1.00 91.62 224 GLY A C 1
ATOM 1803 O O . GLY A 1 224 ? -28.433 4.135 9.274 1.00 91.62 224 GLY A O 1
ATOM 1804 N N . VAL A 1 225 ? -26.448 3.196 8.788 1.00 89.44 225 VAL A N 1
ATOM 1805 C CA . VAL A 1 225 ? -26.811 1.796 9.080 1.00 89.44 225 VAL A CA 1
ATOM 1806 C C . VAL A 1 225 ? -26.147 1.302 10.363 1.00 89.44 225 VAL A C 1
ATOM 1808 O O . VAL A 1 225 ? -25.139 1.873 10.780 1.00 89.44 225 VAL A O 1
ATOM 1811 N N . ALA A 1 226 ? -26.667 0.232 10.967 1.00 90.19 226 ALA A N 1
ATOM 1812 C CA . ALA A 1 226 ? -26.011 -0.433 12.091 1.00 90.19 226 ALA A CA 1
ATOM 1813 C C . ALA A 1 226 ? -24.635 -1.000 11.694 1.00 90.19 226 ALA A C 1
ATOM 1815 O O . ALA A 1 226 ? -24.378 -1.323 10.528 1.00 90.19 226 ALA A O 1
ATOM 1816 N N . GLY A 1 227 ? -23.748 -1.120 12.675 1.00 92.56 227 GLY A N 1
ATOM 1817 C CA . GLY A 1 227 ? -22.390 -1.592 12.449 1.00 92.56 227 GLY A CA 1
ATOM 1818 C C . GLY A 1 227 ? -21.668 -1.940 13.738 1.00 92.56 227 GLY A C 1
ATOM 1819 O O . GLY A 1 227 ? -22.296 -2.161 14.777 1.00 92.56 227 GLY A O 1
ATOM 1820 N N . ALA A 1 228 ? -20.341 -1.935 13.680 1.00 93.44 228 ALA A N 1
ATOM 1821 C CA . ALA A 1 228 ? -19.502 -2.117 14.854 1.00 93.44 228 ALA A CA 1
ATOM 1822 C C . ALA A 1 228 ? -18.304 -1.167 14.850 1.00 93.44 228 ALA A C 1
ATOM 1824 O O . ALA A 1 228 ? -17.880 -0.698 13.795 1.00 93.44 228 ALA A O 1
ATOM 1825 N N . THR A 1 229 ? -17.753 -0.903 16.029 1.00 95.06 229 THR A N 1
ATOM 1826 C CA . THR A 1 229 ? -16.574 -0.061 16.226 1.00 95.06 229 THR A CA 1
ATOM 1827 C C . THR A 1 229 ? -15.515 -0.785 17.049 1.00 95.06 229 THR A C 1
ATOM 1829 O O . THR A 1 229 ? -15.852 -1.530 17.970 1.00 95.06 229 THR A O 1
ATOM 1832 N N . CYS A 1 230 ? -14.242 -0.566 16.736 1.00 95.38 230 CYS A N 1
ATOM 1833 C CA . CYS A 1 230 ? -13.124 -0.987 17.574 1.00 95.38 230 CYS A CA 1
ATOM 1834 C C . CYS A 1 230 ? -12.178 0.183 17.843 1.00 95.38 230 CYS A C 1
ATOM 1836 O O . CYS A 1 230 ? -11.990 1.047 16.985 1.00 95.38 230 CYS A O 1
ATOM 1838 N N . HIS A 1 231 ? -11.540 0.157 19.008 1.00 96.75 231 HIS A N 1
ATOM 1839 C CA . HIS A 1 231 ? -10.570 1.161 19.424 1.00 96.75 231 HIS A CA 1
ATOM 1840 C C . HIS A 1 231 ? -9.135 0.677 19.197 1.00 96.75 231 HIS A C 1
ATOM 1842 O O . HIS A 1 231 ? -8.808 -0.472 19.517 1.00 96.75 231 HIS A O 1
ATOM 1848 N N . LEU A 1 232 ? -8.272 1.546 18.672 1.00 97.19 232 LEU A N 1
ATOM 1849 C CA . LEU A 1 232 ? -6.864 1.266 18.406 1.00 97.19 232 LEU A CA 1
ATOM 1850 C C . LEU A 1 232 ? -5.978 2.434 18.846 1.00 97.19 232 LEU A C 1
ATOM 1852 O O . LEU A 1 232 ? -6.307 3.596 18.632 1.00 97.19 232 LEU A O 1
ATOM 1856 N N . ARG A 1 233 ? -4.783 2.084 19.325 1.00 97.62 233 ARG A N 1
ATOM 1857 C CA . ARG A 1 233 ? -3.647 2.995 19.453 1.00 97.62 233 ARG A CA 1
ATOM 1858 C C . ARG A 1 233 ? -2.619 2.659 18.385 1.00 97.62 233 ARG A C 1
ATOM 1860 O O . ARG A 1 233 ? -2.185 1.507 18.333 1.00 97.62 233 ARG A O 1
ATOM 1867 N N . LEU A 1 234 ? -2.211 3.644 17.595 1.00 98.12 234 LEU A N 1
ATOM 1868 C CA . LEU A 1 234 ? -1.175 3.506 16.568 1.00 98.12 234 LEU A CA 1
ATOM 1869 C C . LEU A 1 234 ? -0.027 4.470 16.859 1.00 98.12 234 LEU A C 1
ATOM 1871 O O . LEU A 1 234 ? -0.266 5.618 17.245 1.00 98.12 234 LEU A O 1
ATOM 1875 N N . ALA A 1 235 ? 1.218 4.028 16.677 1.00 98.31 235 ALA A N 1
ATOM 1876 C CA . ALA A 1 235 ? 2.359 4.944 16.675 1.00 98.31 235 ALA A CA 1
ATOM 1877 C C . ALA A 1 235 ? 2.349 5.828 15.409 1.00 98.31 235 ALA A C 1
ATOM 1879 O O . ALA A 1 235 ? 1.491 5.684 14.538 1.00 98.31 235 ALA A O 1
ATOM 1880 N N . GLY A 1 236 ? 3.271 6.789 15.318 1.00 98.06 236 GLY A N 1
ATOM 1881 C CA . GLY A 1 236 ? 3.417 7.596 14.107 1.00 98.06 236 GLY A CA 1
ATOM 1882 C C . GLY A 1 236 ? 3.900 6.750 12.928 1.00 98.06 236 GLY A C 1
ATOM 1883 O O . GLY A 1 236 ? 4.881 6.025 13.075 1.00 98.06 236 GLY A O 1
ATOM 1884 N N . GLU A 1 237 ? 3.245 6.866 11.772 1.00 98.06 237 GLU A N 1
ATOM 1885 C CA . GLU A 1 237 ? 3.530 6.072 10.563 1.00 98.06 237 GLU A CA 1
ATOM 1886 C C . GLU A 1 237 ? 3.369 4.555 10.757 1.00 98.06 237 GLU A C 1
ATOM 1888 O O . GLU A 1 237 ? 4.026 3.763 10.082 1.00 98.06 237 GLU A O 1
ATOM 1893 N N . ASP A 1 238 ? 2.488 4.165 11.680 1.00 98.31 238 ASP A N 1
ATOM 1894 C CA . ASP A 1 238 ? 2.231 2.779 12.067 1.00 98.31 238 ASP A CA 1
ATOM 1895 C C . ASP A 1 238 ? 1.003 2.192 11.350 1.00 98.31 238 ASP A C 1
ATOM 1897 O O . ASP A 1 238 ? 0.047 2.903 11.009 1.00 98.31 238 ASP A O 1
ATOM 1901 N N . LEU A 1 239 ? 1.027 0.879 11.137 1.00 98.75 239 LEU A N 1
ATOM 1902 C CA . LEU A 1 239 ? 0.018 0.097 10.433 1.00 98.75 239 LEU A CA 1
ATOM 1903 C C . LEU A 1 239 ? -0.554 -0.982 11.355 1.00 98.75 239 LEU A C 1
ATOM 1905 O O . LEU A 1 239 ? 0.175 -1.807 11.897 1.00 98.75 239 LEU A O 1
ATOM 1909 N N . ALA A 1 240 ? -1.881 -1.069 11.398 1.00 98.56 240 ALA A N 1
ATOM 1910 C CA . ALA A 1 240 ? -2.598 -2.258 11.845 1.00 98.56 240 ALA A CA 1
ATOM 1911 C C . ALA A 1 240 ? -3.289 -2.948 10.662 1.00 98.56 240 ALA A C 1
ATOM 1913 O O . ALA A 1 240 ? -3.819 -2.290 9.763 1.00 98.56 240 ALA A O 1
ATOM 1914 N N . VAL A 1 241 ? -3.331 -4.283 10.678 1.00 98.50 241 VAL A N 1
ATOM 1915 C CA . VAL A 1 241 ? -4.116 -5.068 9.714 1.00 98.50 241 VAL A CA 1
ATOM 1916 C C . VAL A 1 241 ? -5.151 -5.885 10.466 1.00 98.50 241 VAL A C 1
ATOM 1918 O O . VAL A 1 241 ? -4.821 -6.863 11.132 1.00 98.50 241 VAL A O 1
ATOM 1921 N N . LEU A 1 242 ? -6.411 -5.481 10.362 1.00 97.06 242 LEU A N 1
ATOM 1922 C CA . LEU A 1 242 ? -7.522 -6.110 11.060 1.00 97.06 242 LEU A CA 1
ATOM 1923 C C . LEU A 1 242 ? -8.092 -7.250 10.221 1.00 97.06 242 LEU A C 1
ATOM 1925 O O . LEU A 1 242 ? -8.454 -7.070 9.058 1.00 97.06 242 LEU A O 1
ATOM 1929 N N . ASP A 1 243 ? -8.203 -8.415 10.840 1.00 93.88 243 ASP A N 1
ATOM 1930 C CA . ASP A 1 243 ? -8.989 -9.544 10.372 1.00 93.88 243 ASP A CA 1
ATOM 1931 C C . ASP A 1 243 ? -10.365 -9.501 11.043 1.00 93.88 243 ASP A C 1
ATOM 1933 O O . ASP A 1 243 ? -10.483 -9.646 12.265 1.00 93.88 243 ASP A O 1
ATOM 1937 N N . THR A 1 244 ? -11.395 -9.277 10.230 1.00 86.31 244 THR A N 1
ATOM 1938 C CA . THR A 1 244 ? -12.797 -9.184 10.640 1.00 86.31 244 THR A CA 1
ATOM 1939 C C . THR A 1 244 ? -13.568 -10.480 10.375 1.00 86.31 244 THR A C 1
ATOM 1941 O O . THR A 1 244 ? -14.778 -10.425 10.159 1.00 86.31 244 THR A O 1
ATOM 1944 N N . ALA A 1 245 ? -12.912 -11.645 10.347 1.00 72.12 245 ALA A N 1
ATOM 1945 C CA . ALA A 1 245 ? -13.600 -12.938 10.404 1.00 72.12 245 ALA A CA 1
ATOM 1946 C C . ALA A 1 245 ? -13.938 -13.341 11.843 1.00 72.12 245 ALA A C 1
ATOM 1948 O O . ALA A 1 245 ? -13.199 -13.036 12.779 1.00 72.12 245 ALA A O 1
ATOM 1949 N N . ALA A 1 246 ? -15.058 -14.048 12.017 1.00 56.62 246 ALA A N 1
ATOM 1950 C CA . ALA A 1 246 ? -15.417 -14.628 13.304 1.00 56.62 246 ALA A CA 1
ATOM 1951 C C . ALA A 1 246 ? -14.357 -15.654 13.739 1.00 56.62 246 ALA A C 1
ATOM 1953 O O . ALA A 1 246 ? -13.840 -16.417 12.918 1.00 56.62 246 ALA A O 1
ATOM 1954 N N . ALA A 1 247 ? -14.032 -15.681 15.034 1.00 44.84 247 ALA A N 1
ATOM 1955 C CA . ALA A 1 247 ? -13.136 -16.681 15.605 1.00 44.84 247 ALA A CA 1
ATOM 1956 C C . ALA A 1 247 ? -13.690 -18.096 15.327 1.00 44.84 247 ALA A C 1
ATOM 1958 O O . ALA A 1 247 ? -14.667 -18.507 15.946 1.00 44.84 247 ALA A O 1
ATOM 1959 N N . GLY A 1 248 ? -13.097 -18.816 14.368 1.00 42.78 248 GLY A N 1
ATOM 1960 C CA . GLY A 1 248 ? -13.524 -20.165 13.972 1.00 42.78 248 GLY A CA 1
ATOM 1961 C C . GLY A 1 248 ? -13.360 -20.488 12.483 1.00 42.78 248 GLY A C 1
ATOM 1962 O O . GLY A 1 248 ? -13.219 -21.655 12.137 1.00 42.78 248 GLY A O 1
ATOM 1963 N N . GLU A 1 249 ? -13.293 -19.486 11.602 1.00 41.41 249 GLU A N 1
ATOM 1964 C CA . GLU A 1 249 ? -13.065 -19.700 10.161 1.00 41.41 249 GLU A CA 1
ATOM 1965 C C . GLU A 1 249 ? -11.568 -19.627 9.816 1.00 41.41 249 GLU A C 1
ATOM 1967 O O . GLU A 1 249 ? -11.055 -18.654 9.242 1.00 41.41 249 GLU A O 1
ATOM 1972 N N . GLY A 1 250 ? -10.841 -20.661 10.241 1.00 36.84 250 GLY A N 1
ATOM 1973 C CA . GLY A 1 250 ? -9.503 -20.975 9.749 1.00 36.84 250 GLY A CA 1
ATOM 1974 C C . GLY A 1 250 ? -9.591 -22.050 8.669 1.00 36.84 250 GLY A C 1
ATOM 1975 O O . GLY A 1 250 ? -10.082 -23.141 8.945 1.00 36.84 250 GLY A O 1
ATOM 1976 N N . HIS A 1 251 ? -9.127 -21.730 7.460 1.00 34.31 251 HIS A N 1
ATOM 1977 C CA . HIS A 1 251 ? -8.673 -22.731 6.493 1.00 34.31 251 HIS A CA 1
ATOM 1978 C C . HIS A 1 251 ? -7.202 -23.048 6.755 1.00 34.31 251 HIS A C 1
ATOM 1980 O O . HIS A 1 251 ? -6.442 -22.082 7.014 1.00 34.31 251 HIS A O 1
#